Protein AF-A0A819VI68-F1 (afdb_monomer)

Secondary structure (DSSP, 8-state):
--STTGGGSTTHHHHSHHHHHHHHHHHHHHHHHHHHHHT--SHHHHHHHHHHHHHHHHHHHHTTBHHHHHHHHHHHHSHHHHT-HHHHHHS-HHHHHHHHHHHHHT--HHHHHHHHHHHTTPPSS-B--HHHHHHHHHHHHHHS-SB-TTS-B-HHHHHHHHHHHHHHHHHHSS-------HHHHHHHH-GGGPPPHHHHHHHHHHHSPPPPPS-------

Sequence (221 aa):
ELLLQGWMKPGRDDLAPNVALISRRFNEMCRLVITEILSQPTINGRIQCIEKWGTVADICRYLRNFNGVLQIMAAFVNSSIYRLKQTWDRTSKQSKHVINKLQSLVHSDGKFKNLRDTLTKVDPPCIPYLGLYLSDLTFIEESSQDISEKKLINFSKMRMKTHIISEVRRFQSTPFKIKHNPRVCAYLLNLSRLLSEDQCYGLSLQLEPRQPRAGVTNLGV

Nearest PDB structures (foldseek):
  2ije-assembly1_S  TM=9.887E-01  e=1.069E-18  Mus musculus
  6axg-assembly6_K  TM=9.268E-01  e=2.307E-08  Homo sapiens
  6axg-assembly4_G  TM=9.381E-01  e=5.052E-08  Homo sapiens
  6axg-assembly1_A  TM=8.976E-01  e=5.290E-08  Homo sapiens
  6axg-assembly5_I  TM=8.655E-01  e=7.651E-08  Homo sapiens

Radius of gyration: 21.53 Å; Cα contacts (8 Å, |Δi|>4): 212; chains: 1; bounding box: 54×38×80 Å

Solvent-accessible surface area (backbone atoms only — not comparable to full-atom values): 12504 Å² total; per-residue (Å²): 86,93,59,90,59,24,68,79,41,92,62,18,65,77,51,9,42,67,61,46,48,52,54,49,52,42,54,50,52,16,39,42,54,42,33,57,30,66,70,32,89,47,62,67,52,27,32,52,42,50,48,50,50,44,50,52,26,51,50,23,50,75,59,36,21,46,34,53,27,41,26,50,46,51,24,52,66,31,72,50,50,55,66,38,52,75,42,56,71,69,41,53,71,68,53,51,53,54,43,52,53,52,42,59,40,60,34,64,62,82,83,22,41,54,40,52,66,46,59,79,74,57,71,61,45,38,39,70,53,64,65,62,56,52,53,51,47,48,50,57,59,73,74,51,65,67,54,41,96,86,75,42,75,33,62,68,62,52,50,55,51,49,52,56,53,48,56,56,50,54,33,68,72,38,78,75,98,67,83,89,52,70,70,61,50,52,60,78,66,47,65,89,72,50,60,54,71,68,54,42,41,53,49,30,41,71,78,49,61,84,76,78,77,92,78,79,81,79,79,83,127

Foldseek 3Di:
DLPPLLCPDVVSCVSPVVVVVLVVLLQLLLLLLLLCLLVDLDLVSNLVSLLVLLVVLVVCVVQQALSSLCSSLVSCPPPLNVPLVVSVVPRDPVSVVSSVVSCLCQPCPPNNVNVVVVLVVDADLHHHDVVSLSVQSVCLPPVDDCADPVRHGPVVSVVSSVVSVVSVVRNVPDDDPDDDDVVVVCSSPDSVSGDDPVRSNVSSCVSPPDDDPPDDPPPDD

pLDDT: mean 94.25, std 9.69, range [43.59, 98.88]

Mean predicted aligned error: 4.83 Å

Structure (mmCIF, N/CA/C/O backbone):
data_AF-A0A819VI68-F1
#
_entry.id   AF-A0A819VI68-F1
#
loop_
_atom_site.group_PDB
_atom_site.id
_atom_site.type_symbol
_atom_site.label_atom_id
_atom_site.label_alt_id
_atom_site.label_comp_id
_atom_site.label_asym_id
_atom_site.label_entity_id
_atom_site.label_seq_id
_atom_site.pdbx_PDB_ins_code
_atom_site.Cartn_x
_atom_site.Cartn_y
_atom_site.Cartn_z
_atom_site.occupancy
_atom_site.B_iso_or_equiv
_atom_site.auth_seq_id
_atom_site.auth_comp_id
_atom_site.auth_asym_id
_atom_site.auth_atom_id
_atom_site.pdbx_PDB_model_num
ATOM 1 N N . GLU A 1 1 ? 5.637 4.124 -19.853 1.00 89.19 1 GLU A N 1
ATOM 2 C CA . GLU A 1 1 ? 5.790 4.584 -18.454 1.00 89.19 1 GLU A CA 1
ATOM 3 C C . GLU A 1 1 ? 6.940 3.918 -17.698 1.00 89.19 1 GLU A C 1
ATOM 5 O O . GLU A 1 1 ? 7.694 4.633 -17.062 1.00 89.19 1 GLU A O 1
ATOM 10 N N . LEU A 1 2 ? 7.120 2.589 -17.770 1.00 92.81 2 LEU A N 1
ATOM 11 C CA . LEU A 1 2 ? 8.147 1.865 -16.987 1.00 92.81 2 LEU A CA 1
ATOM 12 C C . LEU A 1 2 ? 9.581 1.888 -17.563 1.00 92.81 2 LEU A C 1
ATOM 14 O O . LEU A 1 2 ? 10.475 1.252 -17.016 1.00 92.81 2 LEU A O 1
ATOM 18 N N . LEU A 1 3 ? 9.826 2.620 -18.648 1.00 87.94 3 LEU A N 1
ATOM 19 C CA . LEU A 1 3 ? 11.166 2.796 -19.217 1.00 87.94 3 LEU A CA 1
ATOM 20 C C . LEU A 1 3 ? 11.717 4.179 -18.848 1.00 87.94 3 LEU A C 1
ATOM 22 O O . LEU A 1 3 ? 10.946 5.109 -18.612 1.00 87.94 3 LEU A O 1
ATOM 26 N N . LEU A 1 4 ? 13.047 4.320 -18.840 1.00 85.50 4 LEU A N 1
ATOM 27 C CA . LEU A 1 4 ? 13.760 5.599 -18.682 1.00 85.50 4 LEU A CA 1
ATOM 28 C C . LEU A 1 4 ? 13.516 6.327 -17.348 1.00 85.50 4 LEU A C 1
ATOM 30 O O . LEU A 1 4 ? 13.746 7.539 -17.271 1.00 85.50 4 LEU A O 1
ATOM 34 N N . GLN A 1 5 ? 13.028 5.616 -16.325 1.00 88.31 5 GLN A N 1
ATOM 35 C CA . GLN A 1 5 ? 12.744 6.152 -14.987 1.00 88.31 5 GLN A CA 1
ATOM 36 C C . GLN A 1 5 ? 11.880 7.424 -14.999 1.00 88.31 5 GLN A C 1
ATOM 38 O O . GLN A 1 5 ? 12.067 8.318 -14.174 1.00 88.31 5 GLN A O 1
ATOM 43 N N . GLY A 1 6 ? 10.924 7.533 -15.931 1.00 89.38 6 GLY A N 1
ATOM 44 C CA . GLY A 1 6 ? 10.077 8.728 -16.060 1.00 89.38 6 GLY A CA 1
ATOM 45 C C . GLY A 1 6 ? 9.351 9.109 -14.763 1.00 89.38 6 GLY A C 1
ATOM 46 O O . GLY A 1 6 ? 9.185 10.289 -14.473 1.00 89.38 6 GLY A O 1
ATOM 47 N N . TRP A 1 7 ? 9.016 8.122 -13.925 1.00 92.12 7 TRP A N 1
ATOM 48 C CA . TRP A 1 7 ? 8.360 8.315 -12.626 1.00 92.12 7 TRP A CA 1
ATOM 49 C C . TRP A 1 7 ? 9.233 9.001 -11.558 1.00 92.12 7 TRP A C 1
ATOM 51 O O . TRP A 1 7 ? 8.699 9.450 -10.544 1.00 92.12 7 TRP A O 1
ATOM 61 N N . MET A 1 8 ? 10.554 9.086 -11.759 1.00 89.12 8 MET A N 1
ATOM 62 C CA . MET A 1 8 ? 11.495 9.748 -10.840 1.00 89.12 8 MET A CA 1
ATOM 63 C C . MET A 1 8 ? 11.894 11.160 -11.292 1.00 89.12 8 MET A C 1
ATOM 65 O O . MET A 1 8 ? 12.548 11.875 -10.537 1.00 89.12 8 MET A O 1
ATOM 69 N N . LYS A 1 9 ? 11.537 11.565 -12.516 1.00 90.31 9 LYS A N 1
ATOM 70 C CA . LYS A 1 9 ? 11.998 12.819 -13.128 1.00 90.31 9 LYS A CA 1
ATOM 71 C C . LYS A 1 9 ? 11.053 13.994 -12.833 1.00 90.31 9 LYS A C 1
ATOM 73 O O . LYS A 1 9 ? 9.870 13.775 -12.555 1.00 90.31 9 LYS A O 1
ATOM 78 N N . PRO A 1 10 ? 11.5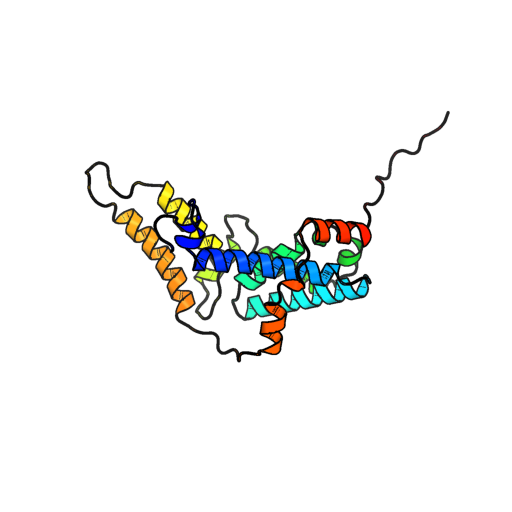30 15.251 -12.930 1.00 91.19 10 PRO A N 1
ATOM 79 C CA . PRO A 1 10 ? 10.640 16.404 -13.048 1.00 91.19 10 PRO A CA 1
ATOM 80 C C . PRO A 1 10 ? 9.640 16.182 -14.194 1.00 91.19 10 PRO A C 1
ATOM 82 O O . PRO A 1 10 ? 10.018 15.658 -15.240 1.00 91.19 10 PRO A O 1
ATOM 85 N N . GLY A 1 11 ? 8.366 16.523 -13.988 1.00 89.56 11 GLY A N 1
ATOM 86 C CA . GLY A 1 11 ? 7.297 16.198 -14.946 1.00 89.56 11 GLY A CA 1
ATOM 87 C C . GLY A 1 11 ? 6.824 14.737 -14.898 1.00 89.56 11 GLY A C 1
ATOM 88 O O . GLY A 1 11 ? 6.247 14.244 -15.863 1.00 89.56 11 GLY A O 1
ATOM 89 N N . ARG A 1 12 ? 7.054 14.012 -13.791 1.00 90.25 12 ARG A N 1
ATOM 90 C CA . ARG A 1 12 ? 6.621 12.607 -13.624 1.00 90.25 12 ARG A CA 1
ATOM 91 C C . ARG A 1 12 ? 5.141 12.359 -13.922 1.00 90.25 12 ARG A C 1
ATOM 93 O O . ARG A 1 12 ? 4.803 11.273 -14.381 1.00 90.25 12 ARG A O 1
ATOM 100 N N . ASP A 1 13 ? 4.278 13.334 -13.642 1.00 91.38 13 ASP A N 1
ATOM 101 C CA . ASP A 1 13 ? 2.838 13.215 -13.867 1.00 91.38 13 ASP A CA 1
ATOM 102 C C . ASP A 1 13 ? 2.502 13.192 -15.372 1.00 91.38 13 ASP A C 1
ATOM 104 O O . ASP A 1 13 ? 1.510 12.578 -15.747 1.00 91.38 13 ASP A O 1
ATOM 108 N N . ASP A 1 14 ? 3.374 13.737 -16.230 1.00 94.19 14 ASP A N 1
ATOM 109 C CA . ASP A 1 14 ? 3.257 13.671 -17.694 1.00 94.19 14 ASP A CA 1
ATOM 110 C C . ASP A 1 14 ? 4.012 12.463 -18.276 1.00 94.19 14 ASP A C 1
ATOM 112 O O . ASP A 1 14 ? 3.553 11.803 -19.208 1.00 94.19 14 ASP A O 1
ATOM 116 N N . LEU A 1 15 ? 5.182 12.140 -17.713 1.00 94.38 15 LEU A N 1
ATOM 117 C CA . LEU A 1 15 ? 6.052 11.061 -18.200 1.00 94.38 15 LEU A CA 1
ATOM 118 C C . LEU A 1 15 ? 5.554 9.657 -17.818 1.00 94.38 15 LEU A C 1
ATOM 120 O O . LEU A 1 15 ? 5.796 8.680 -18.537 1.00 94.38 15 LEU A O 1
ATOM 124 N N . ALA A 1 16 ? 4.910 9.533 -16.658 1.00 96.44 16 ALA A N 1
ATOM 125 C CA . ALA A 1 16 ? 4.407 8.275 -16.115 1.00 96.44 16 ALA A CA 1
ATOM 126 C C . ALA A 1 16 ? 3.079 8.476 -15.349 1.00 96.44 16 ALA A C 1
ATOM 128 O O . ALA A 1 16 ? 3.011 8.192 -14.145 1.00 96.44 16 ALA A O 1
ATOM 129 N N . PRO A 1 17 ? 2.017 8.962 -16.026 1.00 96.50 17 PRO A N 1
ATOM 130 C CA . PRO A 1 17 ? 0.752 9.331 -15.393 1.00 96.50 17 PRO A CA 1
ATOM 131 C C . PRO A 1 17 ? 0.096 8.169 -14.642 1.00 96.50 17 PRO A C 1
ATOM 133 O O . PRO A 1 17 ? -0.367 8.350 -13.517 1.00 96.50 17 PRO A O 1
ATOM 136 N N . ASN A 1 18 ? 0.076 6.956 -15.202 1.00 96.62 18 ASN A N 1
ATOM 137 C CA . ASN A 1 18 ? -0.555 5.810 -14.545 1.00 96.62 18 ASN A CA 1
ATOM 138 C C . ASN A 1 18 ? 0.264 5.307 -13.349 1.00 96.62 18 ASN A C 1
ATOM 140 O O . ASN A 1 18 ? -0.313 4.925 -12.329 1.00 96.62 18 ASN A O 1
ATOM 144 N N . VAL A 1 19 ? 1.598 5.356 -13.417 1.00 96.56 19 VAL A N 1
ATOM 145 C CA . VAL A 1 19 ? 2.456 5.071 -12.252 1.00 96.56 19 VAL A CA 1
ATOM 146 C C . VAL A 1 19 ? 2.203 6.088 -11.134 1.00 96.56 19 VAL A C 1
ATOM 148 O O . VAL A 1 19 ? 2.030 5.697 -9.975 1.00 96.56 19 VAL A O 1
ATOM 151 N N . ALA A 1 20 ? 2.120 7.378 -11.473 1.00 95.75 20 ALA A N 1
ATOM 152 C CA . ALA A 1 20 ? 1.805 8.439 -10.520 1.00 95.75 20 ALA A CA 1
ATOM 153 C C . ALA A 1 20 ? 0.411 8.246 -9.895 1.00 95.75 20 ALA A C 1
ATOM 155 O O . ALA A 1 20 ? 0.262 8.356 -8.675 1.00 95.75 20 ALA A O 1
ATOM 156 N N . LEU A 1 21 ? -0.594 7.871 -10.695 1.00 96.00 21 LEU A N 1
ATOM 157 C CA . LEU A 1 21 ? -1.944 7.553 -10.222 1.00 96.00 21 LEU A CA 1
ATOM 158 C C . LEU A 1 21 ? -1.960 6.363 -9.255 1.00 96.00 21 LEU A C 1
ATOM 160 O O . LEU A 1 21 ? -2.584 6.455 -8.200 1.00 96.00 21 LEU A O 1
ATOM 164 N N . ILE A 1 22 ? -1.252 5.271 -9.560 1.00 96.19 22 ILE A N 1
ATOM 165 C CA . ILE A 1 22 ? -1.153 4.103 -8.666 1.00 96.19 22 ILE A CA 1
ATOM 166 C C . ILE A 1 22 ? -0.500 4.497 -7.337 1.00 96.19 22 ILE A C 1
ATOM 168 O O . ILE A 1 22 ? -1.000 4.131 -6.272 1.00 96.19 22 ILE A O 1
ATOM 172 N N . SER A 1 23 ? 0.582 5.280 -7.385 1.00 96.12 23 SER A N 1
ATOM 173 C CA . SER A 1 23 ? 1.254 5.773 -6.180 1.00 96.12 23 SER A CA 1
ATOM 174 C C . SER A 1 23 ? 0.345 6.682 -5.350 1.00 96.12 23 SER A C 1
ATOM 176 O O . SER A 1 23 ? 0.297 6.560 -4.126 1.00 96.12 23 SER A O 1
ATOM 178 N N . ARG A 1 24 ? -0.400 7.585 -5.995 1.00 95.94 24 ARG A N 1
ATOM 179 C CA . ARG A 1 24 ? -1.362 8.463 -5.320 1.00 95.94 24 ARG A CA 1
ATOM 180 C C . ARG A 1 24 ? -2.467 7.644 -4.661 1.00 95.94 24 ARG A C 1
ATOM 182 O O . ARG A 1 24 ? -2.729 7.813 -3.472 1.00 95.94 24 ARG A O 1
ATOM 189 N N . ARG A 1 25 ? -3.030 6.683 -5.398 1.00 97.12 25 ARG A N 1
ATOM 190 C CA . ARG A 1 25 ? -4.075 5.784 -4.906 1.00 97.12 25 ARG A CA 1
ATOM 191 C C . ARG A 1 25 ? -3.604 4.940 -3.725 1.00 97.12 25 ARG A C 1
ATOM 193 O O . ARG A 1 25 ? -4.389 4.677 -2.818 1.00 97.12 25 ARG A O 1
ATOM 200 N N . PHE A 1 26 ? -2.334 4.535 -3.710 1.00 97.94 26 PHE A N 1
ATOM 201 C CA . PHE A 1 26 ? -1.729 3.865 -2.562 1.00 97.94 26 PHE A CA 1
ATOM 202 C C . PHE A 1 26 ? -1.806 4.723 -1.303 1.00 97.94 26 PHE A C 1
ATOM 204 O O . PHE A 1 26 ? -2.366 4.283 -0.300 1.00 97.94 26 PHE A O 1
ATOM 211 N N . ASN A 1 27 ? -1.335 5.965 -1.385 1.00 96.88 27 ASN A N 1
ATOM 212 C CA . ASN A 1 27 ? -1.339 6.884 -0.250 1.00 96.88 27 ASN A CA 1
ATOM 213 C C . ASN A 1 27 ? -2.762 7.239 0.206 1.00 96.88 27 ASN A C 1
ATOM 215 O O . ASN A 1 27 ? -3.031 7.289 1.404 1.00 96.88 27 ASN A O 1
ATOM 219 N N . GLU A 1 28 ? -3.692 7.430 -0.731 1.00 97.62 28 GLU A N 1
ATOM 220 C CA . GLU A 1 28 ? -5.105 7.678 -0.424 1.00 97.62 28 GLU A CA 1
ATOM 221 C C . GLU A 1 28 ? -5.749 6.517 0.334 1.00 97.62 28 GLU A C 1
ATOM 223 O O . GLU A 1 28 ? -6.454 6.756 1.311 1.00 97.62 28 GLU A O 1
ATOM 228 N N . MET A 1 29 ? -5.485 5.270 -0.071 1.00 98.06 29 MET A N 1
ATOM 229 C CA . MET A 1 29 ? -6.009 4.088 0.616 1.00 98.06 29 MET A CA 1
ATOM 230 C C . MET A 1 29 ? -5.429 3.940 2.023 1.00 98.06 29 MET A C 1
ATOM 232 O O . MET A 1 29 ? -6.189 3.703 2.960 1.00 98.06 29 MET A O 1
ATOM 236 N N . CYS A 1 30 ? -4.119 4.144 2.202 1.00 97.81 30 CYS A N 1
ATOM 237 C CA . CYS A 1 30 ? -3.504 4.170 3.533 1.00 97.81 30 CYS A CA 1
ATOM 238 C C . CYS A 1 30 ? -4.168 5.231 4.424 1.00 97.81 30 CYS A C 1
ATOM 240 O O . CYS A 1 30 ? -4.572 4.954 5.554 1.00 97.81 30 CYS A O 1
ATOM 242 N N . ARG A 1 31 ? -4.330 6.448 3.893 1.00 98.19 31 ARG A N 1
ATOM 243 C CA . ARG A 1 31 ? -4.915 7.586 4.608 1.00 98.19 31 ARG A CA 1
ATOM 244 C C . ARG A 1 31 ? -6.395 7.390 4.919 1.00 98.19 31 ARG A C 1
ATOM 246 O O . ARG A 1 31 ? -6.839 7.842 5.971 1.00 98.19 31 ARG A O 1
ATOM 253 N N . LEU A 1 32 ? -7.142 6.697 4.058 1.00 98.44 32 LEU A N 1
ATOM 254 C CA . L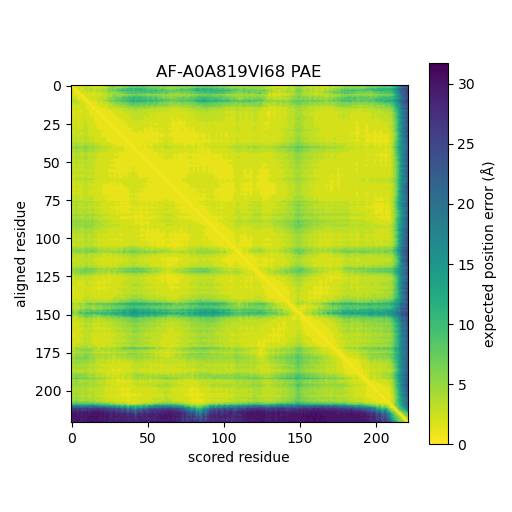EU A 1 32 ? -8.528 6.310 4.323 1.00 98.44 32 LEU A CA 1
ATOM 255 C C . LEU A 1 32 ? -8.602 5.439 5.578 1.00 98.44 32 LEU A C 1
ATOM 257 O O . LEU A 1 32 ? -9.328 5.789 6.503 1.00 98.44 32 LEU A O 1
ATOM 261 N N . VAL A 1 33 ? -7.803 4.369 5.648 1.00 98.69 33 VAL A N 1
ATOM 262 C CA . VAL A 1 33 ? -7.770 3.474 6.818 1.00 98.69 33 VAL A CA 1
ATOM 263 C C . VAL A 1 33 ? -7.409 4.240 8.093 1.00 98.69 33 VAL A C 1
ATOM 265 O O . VAL A 1 33 ? -8.099 4.111 9.103 1.00 98.69 33 VAL A O 1
ATOM 268 N N . ILE A 1 34 ? -6.369 5.082 8.040 1.00 98.81 34 ILE A N 1
ATOM 269 C CA . ILE A 1 34 ? -5.949 5.920 9.176 1.00 98.81 34 ILE A CA 1
ATOM 270 C C . ILE A 1 34 ? -7.100 6.829 9.626 1.00 98.81 34 ILE A C 1
ATOM 272 O O . ILE A 1 34 ? -7.437 6.873 10.810 1.00 98.81 34 ILE A O 1
ATOM 276 N N . THR A 1 35 ? -7.725 7.524 8.676 1.00 98.56 35 THR A N 1
ATOM 277 C CA . THR A 1 35 ? -8.806 8.471 8.952 1.00 98.56 35 THR A CA 1
ATOM 278 C C . THR A 1 35 ? -10.004 7.778 9.585 1.00 98.56 35 THR A C 1
ATOM 280 O O . THR A 1 35 ? -10.571 8.292 10.545 1.00 98.56 35 THR A O 1
ATOM 283 N N . GLU A 1 36 ? -10.389 6.604 9.089 1.00 98.38 36 GLU A N 1
ATOM 284 C CA . GLU A 1 36 ? -11.532 5.871 9.627 1.00 98.38 36 GLU A CA 1
ATOM 285 C C . GLU A 1 36 ? -11.326 5.411 11.062 1.00 98.38 36 GLU A C 1
ATOM 287 O O . GLU A 1 36 ? -12.261 5.517 11.857 1.00 98.38 36 GLU A O 1
ATOM 292 N N . ILE A 1 37 ? -10.119 4.944 11.394 1.00 98.75 37 ILE A N 1
ATOM 293 C CA . ILE A 1 37 ? -9.774 4.544 12.759 1.00 98.75 37 ILE A CA 1
ATOM 294 C C . ILE A 1 37 ? -9.814 5.767 13.672 1.00 98.75 37 ILE A C 1
ATOM 296 O O . ILE A 1 37 ? -10.478 5.736 14.703 1.00 98.75 37 ILE A O 1
ATOM 300 N N . LEU A 1 38 ? -9.144 6.858 13.296 1.00 98.62 38 LEU A N 1
ATOM 301 C CA . LEU A 1 38 ? -9.062 8.058 14.135 1.00 98.62 38 LEU A CA 1
ATOM 302 C C . LEU A 1 38 ? -10.404 8.782 14.271 1.00 98.62 38 LEU A C 1
ATOM 304 O O . LEU A 1 38 ? -10.661 9.418 15.284 1.00 98.62 38 LEU A O 1
ATOM 308 N N . SER A 1 39 ? -11.294 8.635 13.295 1.00 97.94 39 SER A N 1
ATOM 309 C CA . SER A 1 39 ? -12.643 9.199 13.357 1.00 97.94 39 SER A CA 1
ATOM 310 C C . SER A 1 39 ? -13.563 8.460 14.338 1.00 97.94 39 SER A C 1
ATOM 312 O O . SER A 1 39 ? -14.685 8.910 14.559 1.00 97.94 39 SER A O 1
ATOM 314 N N . GLN A 1 40 ? -13.132 7.338 14.932 1.00 98.38 40 GLN A N 1
ATOM 315 C CA . GLN A 1 40 ? -13.893 6.670 15.988 1.00 98.38 40 GLN A CA 1
ATOM 316 C C . GLN A 1 40 ? -13.574 7.296 17.359 1.00 98.38 40 GLN A C 1
ATOM 318 O O . GLN A 1 40 ? -12.462 7.120 17.876 1.00 98.38 40 GLN A O 1
ATOM 323 N N . PRO A 1 41 ? -14.544 7.972 18.004 1.00 96.12 41 PRO A N 1
ATOM 324 C CA . PRO A 1 41 ? -14.299 8.656 19.272 1.00 96.12 41 PRO A CA 1
ATOM 325 C C . PRO A 1 41 ? -14.077 7.664 20.420 1.00 96.12 41 PRO A C 1
ATOM 327 O O . PRO A 1 41 ? -13.294 7.912 21.336 1.00 96.12 41 PRO A O 1
ATOM 330 N N . THR A 1 42 ? -14.737 6.506 20.367 1.00 98.19 42 THR A N 1
ATOM 331 C CA . THR A 1 42 ? -14.645 5.486 21.413 1.00 98.19 42 THR A CA 1
ATOM 332 C C . THR A 1 42 ? -13.536 4.485 21.115 1.00 98.19 42 THR A C 1
ATOM 334 O O . THR A 1 42 ? -13.299 4.103 19.968 1.00 98.19 42 THR A O 1
ATOM 337 N N . ILE A 1 43 ? -12.884 3.994 22.172 1.00 98.25 43 ILE A N 1
ATOM 338 C CA . ILE A 1 43 ? -11.866 2.942 22.057 1.00 98.25 43 ILE A CA 1
ATOM 339 C C . ILE A 1 43 ? -12.430 1.668 21.412 1.00 98.25 43 ILE A C 1
ATOM 341 O O . ILE A 1 43 ? -11.783 1.082 20.552 1.00 98.25 43 ILE A O 1
ATOM 345 N N . ASN A 1 44 ? -13.668 1.291 21.749 1.00 98.50 44 ASN A N 1
ATOM 346 C CA . ASN A 1 44 ? -14.331 0.125 21.165 1.00 98.50 44 ASN A CA 1
ATOM 347 C C . ASN A 1 44 ? -14.587 0.305 19.662 1.00 98.50 44 ASN A C 1
ATOM 349 O O . ASN A 1 44 ? -14.353 -0.628 18.899 1.00 98.50 44 ASN A O 1
ATOM 353 N N . GLY A 1 45 ? -14.992 1.502 19.221 1.00 98.69 45 GLY A N 1
ATOM 354 C CA . GLY A 1 45 ? -15.139 1.804 17.795 1.00 98.69 45 GLY A CA 1
ATOM 355 C C . GLY A 1 45 ? -13.806 1.704 17.049 1.00 98.69 45 GLY A C 1
ATOM 356 O O . GLY A 1 45 ? -13.740 1.102 15.977 1.00 98.69 45 GLY A O 1
ATOM 357 N N . ARG A 1 46 ? -12.715 2.212 17.643 1.00 98.81 46 ARG A N 1
ATOM 358 C CA . ARG A 1 46 ? -11.363 2.081 17.069 1.00 98.81 46 ARG A CA 1
ATOM 359 C C . ARG A 1 46 ? -10.931 0.624 16.932 1.00 98.81 46 ARG A C 1
ATOM 361 O O . ARG A 1 46 ? -10.439 0.248 15.871 1.00 98.81 46 ARG A O 1
ATOM 368 N N . ILE A 1 47 ? -11.147 -0.191 17.967 1.00 98.75 47 ILE A N 1
ATOM 369 C CA . ILE A 1 47 ? -10.844 -1.631 17.945 1.00 98.75 47 ILE A CA 1
ATOM 370 C C . ILE A 1 47 ? -11.612 -2.310 16.807 1.00 98.75 47 ILE A C 1
ATOM 372 O O . ILE A 1 47 ? -10.994 -2.943 15.956 1.00 98.75 47 ILE A O 1
ATOM 376 N N . GLN A 1 48 ? -12.930 -2.108 16.728 1.00 98.69 48 GLN A N 1
ATOM 377 C CA . GLN A 1 48 ? -13.761 -2.681 15.663 1.00 98.69 48 GLN A CA 1
ATOM 378 C C . GLN A 1 48 ? -13.285 -2.258 14.266 1.00 98.69 48 GLN A C 1
ATOM 380 O O . GLN A 1 48 ? -13.263 -3.071 13.342 1.00 98.69 48 GLN A O 1
ATOM 385 N N . CYS A 1 49 ? -12.868 -0.998 14.104 1.00 98.62 49 CYS A N 1
ATOM 386 C CA . CYS A 1 49 ? -12.329 -0.496 12.844 1.00 98.62 49 CYS A CA 1
ATOM 387 C C . CYS A 1 49 ? -11.010 -1.194 12.467 1.00 98.62 49 CYS A C 1
ATOM 389 O O . CYS A 1 49 ? -10.869 -1.662 11.335 1.00 98.62 49 CYS A O 1
ATOM 391 N N . ILE A 1 50 ? -10.076 -1.331 13.415 1.00 98.81 50 ILE A N 1
ATOM 392 C CA . ILE A 1 50 ? -8.805 -2.047 13.216 1.00 98.81 50 ILE A CA 1
ATOM 393 C C . ILE A 1 50 ? -9.055 -3.514 12.849 1.00 98.81 50 ILE A C 1
ATOM 395 O O . ILE A 1 50 ? -8.475 -4.010 11.886 1.00 98.81 50 ILE A O 1
ATOM 399 N N . GLU A 1 51 ? -9.931 -4.212 13.573 1.00 98.69 51 GLU A N 1
ATOM 400 C CA . GLU A 1 51 ? -10.232 -5.629 13.325 1.00 98.69 51 GLU A CA 1
ATOM 401 C C . GLU A 1 51 ? -10.917 -5.844 11.970 1.00 98.69 51 GLU A C 1
ATOM 403 O O . GLU A 1 51 ? -10.564 -6.762 11.220 1.00 98.69 51 GLU A O 1
ATOM 408 N N . LYS A 1 52 ? -11.835 -4.944 11.596 1.00 98.69 52 LYS A N 1
ATOM 409 C CA . LYS A 1 52 ? -12.446 -4.930 10.265 1.00 98.69 52 LYS A CA 1
ATOM 410 C C . LYS A 1 52 ? -11.388 -4.748 9.178 1.00 98.69 52 LYS A C 1
ATOM 412 O O . LYS A 1 52 ? -11.354 -5.538 8.239 1.00 98.69 52 LYS A O 1
ATOM 417 N N . TRP A 1 53 ? -10.516 -3.746 9.289 1.00 98.81 53 TRP A N 1
ATOM 418 C CA . TRP A 1 53 ? -9.466 -3.512 8.294 1.00 98.81 53 TRP A CA 1
ATOM 419 C C . TRP A 1 53 ? -8.434 -4.647 8.252 1.00 98.81 53 TRP A C 1
ATOM 421 O O . TRP A 1 53 ? -7.996 -5.020 7.166 1.00 98.81 53 TRP A O 1
ATOM 431 N N . GLY A 1 54 ? -8.117 -5.273 9.389 1.00 98.75 54 GLY A N 1
ATOM 432 C CA . GLY A 1 54 ? -7.308 -6.493 9.441 1.00 98.75 54 GLY A CA 1
ATOM 433 C C . GLY A 1 54 ? -7.955 -7.656 8.682 1.00 98.75 54 GLY A C 1
ATOM 434 O O . GLY A 1 54 ? -7.285 -8.342 7.912 1.00 98.75 54 GLY A O 1
ATOM 435 N N . THR A 1 55 ? -9.273 -7.822 8.816 1.00 98.75 55 THR A N 1
ATOM 436 C CA . THR A 1 55 ? -10.049 -8.813 8.052 1.00 98.75 55 THR A CA 1
ATOM 437 C C . THR A 1 55 ? -10.046 -8.498 6.555 1.00 98.75 55 THR A C 1
ATOM 439 O O . THR A 1 55 ? -9.812 -9.384 5.736 1.00 98.75 55 THR A O 1
ATOM 442 N N . VAL A 1 56 ? -10.242 -7.229 6.175 1.00 98.81 56 VAL A N 1
ATOM 443 C CA . VAL A 1 56 ? -10.152 -6.789 4.772 1.00 98.81 56 VAL A CA 1
ATOM 444 C C . VAL A 1 56 ? -8.763 -7.080 4.201 1.00 98.81 56 VAL A C 1
ATOM 446 O O . VAL A 1 56 ? -8.665 -7.572 3.080 1.00 98.81 56 VAL A O 1
ATOM 449 N N . ALA A 1 57 ? -7.695 -6.845 4.964 1.00 98.88 57 ALA A N 1
ATOM 450 C CA . ALA A 1 57 ? -6.336 -7.154 4.536 1.00 98.88 57 ALA A CA 1
ATOM 451 C C . ALA A 1 57 ? -6.114 -8.662 4.335 1.00 98.88 57 ALA A C 1
ATOM 453 O O . ALA A 1 57 ? -5.486 -9.054 3.352 1.00 98.88 57 ALA A O 1
ATOM 454 N N . ASP A 1 58 ? -6.661 -9.525 5.195 1.00 98.75 58 ASP A N 1
ATOM 455 C CA . ASP A 1 58 ? -6.565 -10.976 4.988 1.00 98.75 58 ASP A CA 1
ATOM 456 C C . ASP A 1 58 ? -7.367 -11.442 3.761 1.00 98.75 58 ASP A C 1
ATOM 458 O O . ASP A 1 58 ? -6.898 -12.281 2.990 1.00 98.75 58 ASP A O 1
ATOM 462 N N . ILE A 1 59 ? -8.521 -10.822 3.493 1.00 98.69 59 ILE A N 1
ATOM 463 C CA . ILE A 1 59 ? -9.265 -11.035 2.243 1.00 98.69 59 ILE A CA 1
ATOM 464 C C . ILE A 1 59 ? -8.439 -10.560 1.040 1.00 98.69 59 ILE A C 1
ATOM 466 O O . ILE A 1 59 ? -8.360 -11.270 0.038 1.00 98.69 59 ILE A O 1
ATOM 470 N N . CYS A 1 60 ? -7.767 -9.405 1.118 1.00 98.69 60 CYS A N 1
ATOM 471 C CA . CYS A 1 60 ? -6.847 -8.956 0.071 1.00 98.69 60 CYS A CA 1
ATOM 472 C C . CYS A 1 60 ? -5.729 -9.977 -0.168 1.00 98.69 60 CYS A C 1
ATOM 474 O O . CYS A 1 60 ? -5.441 -10.282 -1.324 1.00 98.69 60 CYS A O 1
ATOM 476 N N . ARG A 1 61 ? -5.144 -10.556 0.889 1.00 98.56 61 ARG A N 1
ATOM 477 C CA . ARG A 1 61 ? -4.150 -11.635 0.768 1.00 98.56 61 ARG A CA 1
ATOM 478 C C . ARG A 1 61 ? -4.744 -12.854 0.065 1.00 98.56 61 ARG A C 1
ATOM 480 O O . ARG A 1 61 ? -4.118 -13.375 -0.856 1.00 98.56 61 ARG A O 1
ATOM 487 N N . TYR A 1 62 ? -5.934 -13.299 0.468 1.00 97.75 62 TYR A N 1
ATOM 488 C CA . TYR A 1 62 ? -6.624 -14.432 -0.156 1.00 97.75 62 TYR A CA 1
ATOM 489 C C . TYR A 1 62 ? -6.884 -14.191 -1.652 1.00 97.75 62 TYR A C 1
ATOM 491 O O . TYR A 1 62 ? -6.638 -15.068 -2.478 1.00 97.75 62 TYR A O 1
ATOM 499 N N . LEU A 1 63 ? -7.282 -12.969 -2.014 1.00 98.06 63 LEU A N 1
ATOM 500 C CA . LEU A 1 63 ? -7.472 -12.525 -3.397 1.00 98.06 63 LEU A CA 1
ATOM 501 C C . LEU A 1 63 ? -6.159 -12.197 -4.127 1.00 98.06 63 LEU A C 1
ATOM 503 O O . LEU A 1 63 ? -6.207 -11.700 -5.248 1.00 98.06 63 LEU A O 1
ATOM 507 N N . ARG A 1 64 ? -4.984 -12.429 -3.523 1.00 98.25 64 ARG A N 1
ATOM 508 C CA . ARG A 1 64 ? -3.666 -12.107 -4.111 1.00 98.25 64 ARG A CA 1
ATOM 509 C C . ARG A 1 64 ? -3.521 -10.621 -4.478 1.00 98.25 64 ARG A C 1
ATOM 511 O O . ARG A 1 64 ? -2.774 -10.249 -5.378 1.00 98.25 64 ARG A O 1
ATOM 518 N N . ASN A 1 65 ? -4.234 -9.743 -3.777 1.00 98.56 65 ASN A N 1
ATOM 519 C CA . ASN A 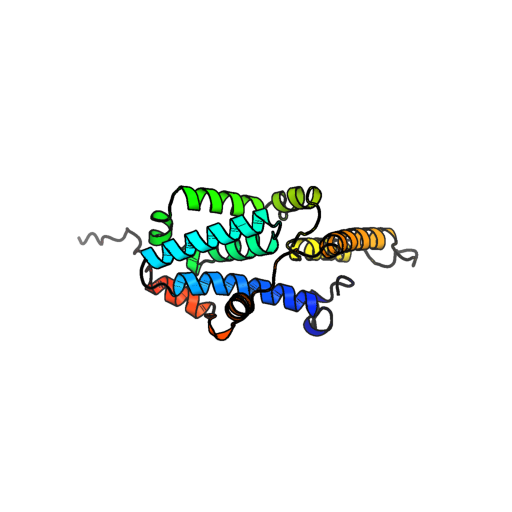1 65 ? -4.060 -8.298 -3.838 1.00 98.56 65 ASN A CA 1
ATOM 520 C C . ASN A 1 65 ? -3.050 -7.862 -2.770 1.00 98.56 65 ASN A C 1
ATOM 522 O O . ASN A 1 65 ? -3.410 -7.317 -1.724 1.00 98.56 65 ASN A O 1
ATOM 526 N N . PHE A 1 66 ? -1.771 -8.119 -3.028 1.00 98.62 66 PHE A N 1
ATOM 527 C CA . PHE A 1 66 ? -0.690 -7.787 -2.101 1.00 98.62 66 PHE A CA 1
ATOM 528 C C . PHE A 1 66 ? -0.474 -6.281 -1.955 1.00 98.62 66 PHE A C 1
ATOM 530 O O . PHE A 1 66 ? -0.056 -5.825 -0.894 1.00 98.62 66 PHE A O 1
ATOM 537 N N . ASN A 1 67 ? -0.818 -5.501 -2.982 1.00 98.50 67 ASN A N 1
ATOM 538 C CA . ASN A 1 67 ? -0.851 -4.049 -2.871 1.00 98.50 67 ASN A CA 1
ATOM 539 C C . ASN A 1 67 ? -1.846 -3.587 -1.789 1.00 98.50 67 ASN A C 1
ATOM 541 O O . ASN A 1 67 ? -1.496 -2.762 -0.953 1.00 98.50 67 ASN A O 1
ATOM 545 N N . GLY A 1 68 ? -3.054 -4.161 -1.754 1.00 98.62 68 GLY A N 1
ATOM 546 C CA . GLY A 1 68 ? -4.063 -3.877 -0.728 1.00 98.62 68 GLY A CA 1
ATOM 547 C C . GLY A 1 68 ? -3.638 -4.318 0.674 1.00 98.62 68 GLY A C 1
ATOM 548 O O . GLY A 1 68 ? -3.838 -3.576 1.633 1.00 98.62 68 GLY A O 1
ATOM 549 N N . VAL A 1 69 ? -2.978 -5.479 0.792 1.00 98.81 69 VAL A N 1
ATOM 550 C CA . VAL A 1 69 ? -2.370 -5.911 2.064 1.00 98.81 69 VAL A CA 1
ATOM 551 C C . VAL A 1 69 ? -1.382 -4.853 2.553 1.00 98.81 69 VAL A C 1
ATOM 553 O O . VAL A 1 69 ? -1.493 -4.386 3.685 1.00 98.81 69 VAL A O 1
ATOM 556 N N . LEU A 1 70 ? -0.449 -4.437 1.693 1.00 98.75 70 LEU A N 1
ATOM 557 C CA . LEU A 1 70 ? 0.577 -3.467 2.058 1.00 98.75 70 LEU A CA 1
ATOM 558 C C . LEU A 1 70 ? -0.012 -2.090 2.400 1.00 98.75 70 LEU A C 1
ATOM 560 O O . LEU A 1 70 ? 0.437 -1.491 3.369 1.00 98.75 70 LEU A O 1
ATOM 564 N N . GLN A 1 71 ? -1.036 -1.613 1.683 1.00 98.75 71 GLN A N 1
ATOM 565 C CA . GLN A 1 71 ? -1.722 -0.350 2.001 1.00 98.75 71 GLN A CA 1
ATOM 566 C C . GLN A 1 71 ? -2.280 -0.344 3.433 1.00 98.75 71 GLN A C 1
ATOM 568 O O . GLN A 1 71 ? -2.069 0.598 4.197 1.00 98.75 71 GLN A O 1
ATOM 573 N N . ILE A 1 72 ? -2.969 -1.418 3.827 1.00 98.88 72 ILE A N 1
ATOM 574 C CA . ILE A 1 72 ? -3.582 -1.508 5.157 1.00 98.88 72 ILE A CA 1
ATOM 575 C C . ILE A 1 72 ? -2.508 -1.711 6.236 1.00 98.88 72 ILE A C 1
ATOM 577 O O . ILE A 1 72 ? -2.566 -1.084 7.292 1.00 98.88 72 ILE A O 1
ATOM 581 N N . MET A 1 73 ? -1.487 -2.536 5.977 1.00 98.69 73 MET A N 1
ATOM 582 C CA . MET A 1 73 ? -0.384 -2.718 6.930 1.00 98.69 73 MET A CA 1
ATOM 583 C C . MET A 1 73 ? 0.419 -1.426 7.123 1.00 98.69 73 MET A C 1
ATOM 585 O O . MET A 1 73 ? 0.756 -1.096 8.259 1.00 98.69 73 MET A O 1
ATOM 589 N N . ALA A 1 74 ? 0.653 -0.658 6.053 1.00 98.31 74 ALA A N 1
ATOM 590 C CA . ALA A 1 74 ? 1.285 0.659 6.109 1.00 98.31 74 ALA A CA 1
ATOM 591 C C . ALA A 1 74 ? 0.474 1.648 6.964 1.00 98.31 74 ALA A C 1
ATOM 593 O O . ALA A 1 74 ? 1.048 2.402 7.749 1.00 98.31 74 ALA A O 1
ATOM 594 N N . ALA A 1 75 ? -0.860 1.608 6.878 1.00 98.69 75 ALA A N 1
ATOM 595 C CA . ALA A 1 75 ? -1.731 2.400 7.743 1.00 98.69 75 ALA A CA 1
ATOM 596 C C . ALA A 1 75 ? -1.592 2.022 9.229 1.00 98.69 75 ALA A C 1
ATOM 598 O O . ALA A 1 75 ? -1.548 2.903 10.083 1.00 98.69 75 ALA A O 1
ATOM 599 N N . PHE A 1 76 ? -1.478 0.731 9.554 1.00 98.62 76 PHE A N 1
ATOM 600 C CA . PHE A 1 76 ? -1.340 0.275 10.944 1.00 98.62 76 PHE A CA 1
ATOM 601 C C . PHE A 1 76 ? 0.011 0.623 11.577 1.00 98.62 76 PHE A C 1
ATOM 603 O O . PHE A 1 76 ? 0.067 0.863 12.784 1.00 98.62 76 PHE A O 1
ATOM 610 N N . VAL A 1 77 ? 1.085 0.680 10.783 1.00 97.25 77 VAL A N 1
ATOM 611 C CA . VAL A 1 77 ? 2.413 1.112 11.259 1.00 97.25 77 VAL A CA 1
ATOM 612 C C . VAL A 1 77 ? 2.626 2.626 11.173 1.00 97.25 77 VAL A C 1
ATOM 614 O O . VAL A 1 77 ? 3.646 3.121 11.647 1.00 97.25 77 VAL A O 1
ATOM 617 N N . ASN A 1 78 ? 1.676 3.382 10.611 1.00 98.25 78 ASN A N 1
ATOM 618 C CA . ASN A 1 78 ? 1.725 4.841 10.631 1.00 98.25 78 ASN A CA 1
ATOM 619 C C . ASN A 1 78 ? 1.797 5.350 12.078 1.00 98.25 78 ASN A C 1
ATOM 621 O O . ASN A 1 78 ? 1.086 4.855 12.956 1.00 98.25 78 ASN A O 1
ATOM 625 N N . SER A 1 79 ? 2.618 6.372 12.322 1.00 97.75 79 SER A N 1
ATOM 626 C CA . SER A 1 79 ? 2.877 6.919 13.659 1.00 97.75 79 SER A CA 1
ATOM 627 C C . SER A 1 79 ? 1.605 7.323 14.411 1.00 97.75 79 SER A C 1
ATOM 629 O O . SER A 1 79 ? 1.543 7.136 15.626 1.00 97.75 79 SER A O 1
ATOM 631 N N . SER A 1 80 ? 0.576 7.806 13.707 1.00 98.25 80 SER A N 1
ATOM 632 C CA . SER A 1 80 ? -0.711 8.218 14.282 1.00 98.25 80 SER A CA 1
ATOM 633 C C . SER A 1 80 ? -1.557 7.037 14.767 1.00 98.25 80 SER A C 1
ATOM 635 O O . SER A 1 80 ? -2.339 7.191 15.702 1.00 98.25 80 SER A O 1
ATOM 637 N N . ILE A 1 81 ? -1.389 5.849 14.183 1.00 98.56 81 ILE A N 1
ATOM 638 C CA . ILE A 1 81 ? -2.123 4.632 14.564 1.00 98.56 81 ILE A CA 1
ATOM 639 C C . ILE A 1 81 ? -1.289 3.761 15.504 1.00 98.56 81 ILE A C 1
ATOM 641 O O . ILE A 1 81 ? -1.780 3.305 16.536 1.00 98.56 81 ILE A O 1
ATOM 645 N N . TYR A 1 82 ? -0.008 3.560 15.199 1.00 97.81 82 TYR A N 1
ATOM 646 C CA . TYR A 1 82 ? 0.896 2.691 15.957 1.00 97.81 82 TYR A CA 1
ATOM 647 C C . TYR A 1 82 ? 1.053 3.110 17.429 1.00 97.81 82 TYR A C 1
ATOM 649 O O . TYR A 1 82 ? 1.315 2.283 18.313 1.00 97.81 82 TYR A O 1
ATOM 657 N N . ARG A 1 83 ? 0.886 4.408 17.709 1.00 97.69 83 ARG A N 1
ATOM 658 C CA . ARG A 1 83 ? 0.993 4.980 19.055 1.00 97.69 83 ARG A CA 1
ATOM 659 C C . ARG A 1 83 ? -0.228 4.762 19.951 1.00 97.69 83 ARG A C 1
ATOM 661 O O . ARG A 1 83 ? -0.102 4.994 21.148 1.00 97.69 83 ARG A O 1
ATOM 668 N N . LEU A 1 84 ? -1.369 4.333 19.406 1.00 98.19 84 LEU A N 1
ATOM 669 C CA . LEU A 1 84 ? -2.620 4.121 20.150 1.00 98.19 84 LEU A CA 1
ATOM 670 C C . LEU A 1 84 ? -2.552 2.840 21.004 1.00 98.19 84 LEU A C 1
ATOM 672 O O . LEU A 1 84 ? -3.247 1.858 20.736 1.00 98.19 84 LEU A O 1
ATOM 676 N N . LYS A 1 85 ? -1.634 2.799 21.977 1.00 97.62 85 LYS A N 1
ATOM 677 C CA . LYS A 1 85 ? -1.308 1.592 22.748 1.00 97.62 85 LYS A CA 1
ATOM 678 C C . LYS A 1 85 ? -2.512 1.036 23.495 1.00 97.62 85 LYS A C 1
ATOM 680 O O . LYS A 1 85 ? -2.715 -0.170 23.450 1.00 97.62 85 LYS A O 1
ATOM 685 N N . GLN A 1 86 ? -3.365 1.885 24.069 1.00 97.69 86 GLN A N 1
ATOM 686 C CA . GLN A 1 86 ? -4.543 1.403 24.795 1.00 97.69 86 GLN A CA 1
ATOM 687 C C . GLN A 1 86 ? -5.527 0.701 23.856 1.00 97.69 86 GLN A C 1
ATOM 689 O O . GLN A 1 86 ? -6.083 -0.342 24.207 1.00 97.69 86 GLN A O 1
ATOM 694 N N . THR A 1 87 ? -5.724 1.254 22.655 1.00 98.50 87 THR A N 1
ATOM 695 C CA . THR A 1 87 ? -6.535 0.623 21.607 1.00 98.50 87 THR A CA 1
ATOM 696 C C . THR A 1 87 ? -5.928 -0.719 21.207 1.00 98.50 87 THR A C 1
ATOM 698 O O . THR A 1 87 ? -6.613 -1.739 21.260 1.00 98.50 87 THR A O 1
ATOM 701 N N . TRP A 1 88 ? -4.635 -0.737 20.863 1.00 98.31 88 TRP A N 1
ATOM 702 C CA . TRP A 1 88 ? -3.949 -1.955 20.443 1.00 98.31 88 TRP A CA 1
ATOM 703 C C . TRP A 1 88 ? -3.974 -3.032 21.519 1.00 98.31 88 TRP A C 1
ATOM 705 O O . TRP A 1 88 ? -4.251 -4.178 21.192 1.00 98.31 88 TRP A O 1
ATOM 715 N N . ASP A 1 89 ? -3.742 -2.712 22.790 1.00 97.81 89 ASP A N 1
ATOM 716 C CA . ASP A 1 89 ? -3.714 -3.690 23.882 1.00 97.81 89 ASP A CA 1
ATOM 717 C C . ASP A 1 89 ? -5.032 -4.461 24.001 1.00 97.81 89 ASP A C 1
ATOM 719 O O . ASP A 1 89 ? -5.010 -5.676 24.214 1.00 97.81 89 ASP A O 1
ATOM 723 N N . ARG A 1 90 ? -6.158 -3.792 23.733 1.00 98.06 90 ARG A N 1
ATOM 724 C CA . ARG A 1 90 ? -7.512 -4.359 23.798 1.00 98.06 90 ARG A CA 1
ATOM 725 C C . ARG A 1 90 ? -7.986 -5.027 22.505 1.00 98.06 90 ARG A C 1
ATOM 727 O O . ARG A 1 90 ? -8.985 -5.741 22.544 1.00 98.06 90 ARG A O 1
ATOM 734 N N . THR A 1 91 ? -7.284 -4.852 21.385 1.00 98.31 91 THR A N 1
ATOM 735 C CA . THR A 1 91 ? -7.557 -5.607 20.152 1.00 98.31 91 THR A CA 1
ATOM 736 C C . THR A 1 91 ? -7.382 -7.108 20.394 1.00 98.31 91 THR A C 1
ATOM 738 O O . THR A 1 91 ? -6.422 -7.533 21.052 1.00 98.31 91 THR A O 1
ATOM 741 N N . SER A 1 92 ? -8.285 -7.927 19.845 1.00 98.12 92 SER A N 1
ATOM 742 C CA . SER A 1 92 ? -8.287 -9.373 20.075 1.00 98.12 92 SER A CA 1
ATOM 743 C C . SER A 1 92 ? -6.966 -10.043 19.675 1.00 98.12 92 SER A C 1
ATOM 745 O O . SER A 1 92 ? -6.318 -9.691 18.684 1.00 98.12 92 SER A O 1
ATOM 747 N N . LYS A 1 93 ? -6.572 -11.074 20.439 1.00 98.06 93 LYS A N 1
ATOM 748 C CA . LYS A 1 93 ? -5.356 -11.865 20.168 1.00 98.06 93 LYS A CA 1
ATOM 749 C C . LYS A 1 93 ? -5.377 -12.486 18.766 1.00 98.06 93 LYS A C 1
ATOM 751 O O . LYS A 1 93 ? -4.350 -12.507 18.095 1.00 98.06 93 LYS A O 1
ATOM 756 N N . GLN A 1 94 ? -6.546 -12.946 18.317 1.00 97.94 94 GLN A N 1
ATOM 757 C CA . GLN A 1 94 ? -6.733 -13.506 16.979 1.00 97.94 94 GLN A CA 1
ATOM 758 C C . GLN A 1 94 ? -6.456 -12.465 15.888 1.00 97.94 94 GLN A C 1
ATOM 760 O O . GLN A 1 94 ? -5.671 -12.736 14.980 1.00 97.94 94 GLN A O 1
ATOM 765 N N . SER A 1 95 ? -7.035 -11.267 15.999 1.00 97.88 95 SER A N 1
ATOM 766 C CA . SER A 1 95 ? -6.810 -10.199 15.019 1.00 97.88 95 SER A CA 1
ATOM 767 C C . SER A 1 95 ? -5.349 -9.756 14.993 1.00 97.88 95 SER A C 1
ATOM 769 O O . SER A 1 95 ? -4.768 -9.640 13.917 1.00 97.88 95 SER A O 1
ATOM 771 N N . LYS A 1 96 ? -4.709 -9.605 16.162 1.00 98.44 96 LYS A N 1
ATOM 772 C CA . LYS A 1 96 ? -3.265 -9.315 16.251 1.00 98.44 96 LYS A CA 1
ATOM 773 C C . LYS A 1 96 ? -2.418 -10.368 15.540 1.00 98.44 96 LYS A C 1
ATOM 775 O O . LYS A 1 96 ? -1.499 -10.018 14.812 1.00 98.44 96 LYS A O 1
ATOM 780 N N . HIS A 1 97 ? -2.735 -11.651 15.717 1.00 98.38 97 HIS A N 1
ATOM 781 C CA . HIS A 1 97 ? -2.017 -12.743 15.052 1.00 98.38 97 HIS A CA 1
ATOM 782 C C . HIS A 1 97 ? -2.118 -12.663 13.527 1.00 98.38 97 HIS A C 1
ATOM 784 O O . HIS A 1 97 ? -1.110 -12.798 12.833 1.00 98.38 97 HIS A O 1
ATOM 790 N N . VAL A 1 98 ? -3.319 -12.408 13.000 1.00 98.31 98 VAL A N 1
ATOM 791 C CA . VAL A 1 98 ? -3.536 -12.217 11.558 1.00 98.31 98 VAL A CA 1
ATOM 792 C C . VAL A 1 98 ? -2.758 -11.001 11.054 1.00 98.31 98 VAL A C 1
ATOM 794 O O . VAL A 1 98 ? -2.014 -11.118 10.082 1.00 98.31 98 VAL A O 1
ATOM 797 N N . ILE A 1 99 ? -2.858 -9.863 11.744 1.00 98.62 99 ILE A N 1
ATOM 798 C CA . ILE A 1 99 ? -2.147 -8.628 11.383 1.00 98.62 99 ILE A CA 1
ATOM 799 C C . ILE A 1 99 ? -0.631 -8.852 11.367 1.00 98.62 99 ILE A C 1
ATOM 801 O O . ILE A 1 99 ? 0.013 -8.512 10.381 1.00 98.62 99 ILE A O 1
ATOM 805 N N . ASN A 1 100 ? -0.059 -9.492 12.388 1.00 98.44 100 ASN A N 1
ATOM 806 C CA . ASN A 1 100 ? 1.381 -9.757 12.452 1.00 98.44 100 ASN A CA 1
ATOM 807 C C . ASN A 1 100 ? 1.856 -10.667 11.305 1.00 98.44 100 ASN A C 1
ATOM 809 O O . ASN A 1 100 ? 2.914 -10.433 10.718 1.00 98.44 100 ASN A O 1
ATOM 813 N N . LYS A 1 101 ? 1.064 -11.683 10.933 1.00 98.56 101 LYS A N 1
ATOM 814 C CA . LYS A 1 101 ? 1.357 -12.523 9.759 1.00 98.56 101 LYS A CA 1
ATOM 815 C C . LYS A 1 101 ? 1.346 -11.714 8.462 1.00 98.56 101 LYS A C 1
ATOM 817 O O . LYS A 1 101 ? 2.230 -11.890 7.626 1.00 98.56 101 LYS A O 1
ATOM 822 N N . LEU A 1 102 ? 0.365 -10.828 8.296 1.00 98.75 102 LEU A N 1
ATOM 823 C CA . LEU A 1 102 ? 0.263 -9.954 7.127 1.00 98.75 102 LEU A CA 1
ATOM 824 C C . LEU A 1 102 ? 1.411 -8.940 7.072 1.00 98.75 102 LEU A C 1
ATOM 826 O O . LEU A 1 102 ? 1.977 -8.738 6.003 1.00 98.75 102 LEU A O 1
ATOM 830 N N . GLN A 1 103 ? 1.806 -8.365 8.210 1.00 98.12 103 GLN A N 1
ATOM 831 C CA . GLN A 1 103 ? 2.978 -7.494 8.314 1.00 98.12 103 GLN A CA 1
ATOM 832 C C . GLN A 1 103 ? 4.257 -8.228 7.910 1.00 98.12 103 GLN A C 1
ATOM 834 O O . GLN A 1 103 ? 5.025 -7.696 7.119 1.00 98.12 103 GLN A O 1
ATOM 839 N N . SER A 1 104 ? 4.461 -9.463 8.381 1.00 98.12 104 SER A N 1
ATOM 840 C CA . SER A 1 104 ? 5.621 -10.281 7.999 1.00 98.12 104 SER A CA 1
ATOM 841 C C . SER A 1 104 ? 5.658 -10.587 6.496 1.00 98.12 104 SER A C 1
ATOM 843 O O . SER A 1 104 ? 6.725 -10.549 5.881 1.00 98.12 104 SER A O 1
ATOM 845 N N . LEU A 1 105 ? 4.497 -10.845 5.884 1.00 98.38 105 LEU A N 1
ATOM 846 C CA . LEU A 1 105 ? 4.378 -11.086 4.444 1.00 98.38 105 LEU A CA 1
ATOM 847 C C . LEU A 1 105 ? 4.847 -9.883 3.613 1.00 98.38 105 LEU A C 1
ATOM 849 O O . LEU A 1 105 ? 5.534 -10.071 2.611 1.00 98.38 105 LEU A O 1
ATOM 853 N N . VAL A 1 106 ? 4.473 -8.664 4.013 1.00 98.06 106 VAL A N 1
ATOM 854 C CA . VAL A 1 106 ? 4.745 -7.429 3.252 1.00 98.06 106 VAL A CA 1
ATOM 855 C C . VAL A 1 106 ? 5.868 -6.575 3.843 1.00 98.06 106 VAL A C 1
ATOM 857 O O . VAL A 1 106 ? 6.036 -5.422 3.448 1.00 98.06 106 VAL A O 1
ATOM 860 N N . HIS A 1 107 ? 6.636 -7.126 4.782 1.00 95.69 107 HIS A N 1
ATOM 861 C CA . HIS A 1 107 ? 7.744 -6.430 5.426 1.00 95.69 107 HIS A CA 1
ATOM 862 C C . HIS A 1 107 ? 8.808 -6.026 4.397 1.00 95.69 107 HIS A C 1
ATOM 864 O O . HIS A 1 107 ? 9.068 -6.774 3.456 1.00 95.69 107 HIS A O 1
ATOM 870 N N . SER A 1 108 ? 9.438 -4.864 4.571 1.00 93.81 108 SER A N 1
ATOM 871 C CA . SER A 1 108 ? 10.416 -4.321 3.614 1.00 93.81 108 SER A CA 1
ATOM 872 C C . SER A 1 108 ? 11.808 -4.958 3.706 1.00 93.81 108 SER A C 1
ATOM 874 O O . SER A 1 108 ? 12.625 -4.760 2.800 1.00 93.81 108 SER A O 1
ATOM 876 N N . ASP A 1 109 ? 12.076 -5.757 4.743 1.00 92.38 109 ASP A N 1
ATOM 877 C CA . ASP A 1 109 ? 13.356 -6.450 4.936 1.00 92.38 109 ASP A CA 1
ATOM 878 C C . ASP A 1 109 ? 13.774 -7.274 3.716 1.00 92.38 109 ASP A C 1
ATOM 880 O O . ASP A 1 109 ? 12.965 -7.923 3.041 1.00 92.38 109 ASP A O 1
ATOM 884 N N . GLY A 1 110 ? 15.076 -7.232 3.421 1.00 90.81 110 GLY A N 1
ATOM 885 C CA . GLY A 1 110 ? 15.638 -7.898 2.248 1.00 90.81 110 GLY A CA 1
ATOM 886 C C . GLY A 1 110 ? 15.007 -7.421 0.936 1.00 90.81 110 GLY A C 1
ATOM 887 O O . GLY A 1 110 ? 14.831 -8.227 0.027 1.00 90.81 110 GLY A O 1
ATOM 888 N N . LYS A 1 111 ? 14.622 -6.137 0.852 1.00 93.50 111 LYS A N 1
ATOM 889 C CA . LYS A 1 111 ? 13.881 -5.551 -0.280 1.00 93.50 111 LYS A CA 1
ATOM 890 C C . LYS A 1 111 ? 12.568 -6.294 -0.543 1.00 93.50 111 LYS A C 1
ATOM 892 O O . LYS A 1 111 ? 12.258 -6.634 -1.684 1.00 93.50 111 LYS A O 1
ATOM 897 N N . PHE A 1 112 ? 11.800 -6.525 0.520 1.00 96.69 112 PHE A N 1
ATOM 898 C CA . PHE A 1 112 ? 10.550 -7.286 0.516 1.00 96.69 112 PHE A CA 1
ATOM 899 C C . PHE A 1 112 ? 10.715 -8.759 0.129 1.00 96.69 112 PHE A C 1
ATOM 901 O O . PHE A 1 112 ? 9.960 -9.289 -0.692 1.00 96.69 112 PHE A O 1
ATOM 908 N N . LYS A 1 113 ? 11.693 -9.440 0.735 1.00 97.44 113 LYS A N 1
ATOM 909 C CA . LYS A 1 113 ? 12.021 -10.838 0.424 1.00 97.44 113 LYS A CA 1
ATOM 910 C C . LYS A 1 113 ? 10.793 -11.761 0.452 1.00 97.44 113 LYS A C 1
ATOM 912 O O . LYS A 1 113 ? 10.551 -12.469 -0.516 1.00 97.44 113 LYS A O 1
ATOM 917 N N . ASN A 1 114 ? 9.984 -11.717 1.513 1.00 97.94 114 ASN A N 1
ATOM 918 C CA . ASN A 1 114 ? 8.821 -12.607 1.663 1.00 97.94 114 ASN A CA 1
ATOM 919 C C . ASN A 1 114 ? 7.752 -12.374 0.585 1.00 97.94 114 ASN A C 1
ATOM 921 O O . ASN A 1 114 ? 7.180 -13.324 0.043 1.00 97.94 114 ASN A O 1
ATOM 925 N N . LEU A 1 115 ? 7.497 -11.109 0.247 1.00 98.12 115 LEU A N 1
ATOM 926 C CA . LEU A 1 115 ? 6.555 -10.753 -0.807 1.00 98.12 115 LEU A CA 1
ATOM 927 C C . LEU A 1 115 ? 7.085 -11.179 -2.182 1.00 98.12 115 LEU A C 1
ATOM 929 O O . LEU A 1 115 ? 6.331 -11.742 -2.971 1.00 98.12 115 LEU A O 1
ATOM 933 N N . ARG A 1 116 ? 8.382 -10.989 -2.454 1.00 97.69 116 ARG A N 1
ATOM 934 C CA . ARG A 1 116 ? 9.031 -11.469 -3.685 1.00 97.69 116 ARG A CA 1
ATOM 935 C C . ARG A 1 116 ? 8.945 -12.991 -3.810 1.00 97.69 116 ARG A C 1
ATOM 937 O O . ARG A 1 116 ? 8.470 -13.476 -4.832 1.00 97.69 116 ARG A O 1
ATOM 944 N N . ASP A 1 117 ? 9.303 -13.722 -2.753 1.00 97.25 117 ASP A N 1
ATOM 945 C CA . ASP A 1 117 ? 9.217 -15.190 -2.680 1.00 97.25 117 ASP A CA 1
ATOM 946 C C . ASP A 1 117 ? 7.780 -15.699 -2.900 1.00 97.25 117 ASP A C 1
ATOM 948 O O . ASP A 1 117 ? 7.572 -16.817 -3.373 1.00 97.25 117 ASP A O 1
ATOM 952 N N . THR A 1 118 ? 6.779 -14.886 -2.549 1.00 97.19 118 THR A N 1
ATOM 953 C CA . THR A 1 118 ? 5.363 -15.182 -2.796 1.00 97.19 118 THR A CA 1
ATOM 954 C C . THR A 1 118 ? 4.983 -14.913 -4.253 1.00 97.19 118 THR A C 1
ATOM 956 O O . THR A 1 118 ? 4.370 -15.765 -4.891 1.00 97.19 118 THR A O 1
ATOM 959 N N . LEU A 1 119 ? 5.358 -13.757 -4.810 1.00 96.81 119 LEU A N 1
ATOM 960 C CA . LEU A 1 119 ? 4.993 -13.348 -6.173 1.00 96.81 119 LEU A CA 1
ATOM 961 C C . LEU A 1 119 ? 5.560 -14.271 -7.262 1.00 96.81 119 LEU A C 1
ATOM 963 O O . LEU A 1 119 ? 4.923 -14.430 -8.304 1.00 96.81 119 LEU A O 1
ATOM 967 N N . THR A 1 120 ? 6.701 -14.923 -7.017 1.00 94.31 120 THR A N 1
ATOM 968 C CA . THR A 1 120 ? 7.275 -15.922 -7.940 1.00 94.31 120 THR A CA 1
ATOM 969 C C . THR A 1 120 ? 6.442 -17.200 -8.048 1.00 94.31 120 THR A C 1
ATOM 971 O O . THR A 1 120 ? 6.555 -17.915 -9.038 1.00 94.31 120 THR A O 1
ATOM 974 N N . LYS A 1 121 ? 5.594 -17.489 -7.054 1.00 94.06 121 LYS A N 1
ATOM 975 C CA . LYS A 1 121 ? 4.783 -18.718 -6.961 1.00 94.06 121 LYS A CA 1
ATOM 976 C C . LYS A 1 121 ? 3.300 -18.483 -7.249 1.00 94.06 121 LYS A C 1
ATOM 978 O O . LYS A 1 121 ? 2.503 -19.411 -7.149 1.00 94.06 121 LYS A O 1
ATOM 983 N N . VAL A 1 122 ? 2.908 -17.238 -7.518 1.00 95.00 122 VAL A N 1
ATOM 984 C CA . VAL A 1 122 ? 1.505 -16.845 -7.668 1.00 95.00 122 VAL A CA 1
ATOM 985 C C . VAL A 1 122 ? 1.133 -16.705 -9.137 1.00 95.00 122 VAL A C 1
ATOM 987 O O . VAL A 1 122 ? 1.734 -15.926 -9.881 1.00 95.00 122 VAL A O 1
ATOM 990 N N . ASP A 1 123 ? 0.056 -17.387 -9.512 1.00 93.69 123 ASP A N 1
ATOM 991 C CA . ASP A 1 123 ? -0.609 -17.198 -10.797 1.00 93.69 123 ASP A CA 1
ATOM 992 C C . ASP A 1 123 ? -1.607 -16.024 -10.762 1.00 93.69 123 ASP A C 1
ATOM 994 O O . ASP A 1 123 ? -2.231 -15.769 -9.721 1.00 93.69 123 ASP A O 1
ATOM 998 N N . PRO A 1 124 ? -1.812 -15.319 -11.890 1.00 95.75 124 PRO A N 1
ATOM 999 C CA . PRO A 1 124 ? -2.879 -14.331 -12.032 1.00 95.75 124 PRO A CA 1
ATOM 1000 C C . PRO A 1 124 ? -4.285 -14.940 -11.807 1.00 95.75 124 PRO A C 1
ATOM 1002 O O . PRO A 1 124 ? -4.479 -16.132 -12.056 1.00 95.75 124 PRO A O 1
ATOM 1005 N N . PRO A 1 125 ? -5.298 -14.153 -11.391 1.00 97.00 125 PRO A N 1
ATOM 1006 C CA . PRO A 1 125 ? -5.255 -12.712 -11.140 1.00 97.00 125 PRO A CA 1
ATOM 1007 C C . PRO A 1 125 ? -4.526 -12.373 -9.829 1.00 97.00 125 PRO A C 1
ATOM 1009 O O . PRO A 1 125 ? -4.661 -13.069 -8.823 1.00 97.00 125 PRO A O 1
ATOM 1012 N N . CYS A 1 126 ? -3.731 -11.303 -9.846 1.00 97.69 126 CYS A N 1
ATOM 1013 C CA . CYS A 1 126 ? -2.952 -10.830 -8.702 1.00 97.69 126 CYS A CA 1
ATOM 1014 C C . CYS A 1 126 ? -2.649 -9.336 -8.872 1.00 97.69 126 CYS A C 1
ATOM 1016 O O . CYS A 1 126 ? -2.420 -8.873 -9.987 1.00 97.69 126 CYS A O 1
ATOM 1018 N N . ILE A 1 127 ? -2.637 -8.583 -7.769 1.00 98.12 127 ILE A N 1
ATOM 1019 C CA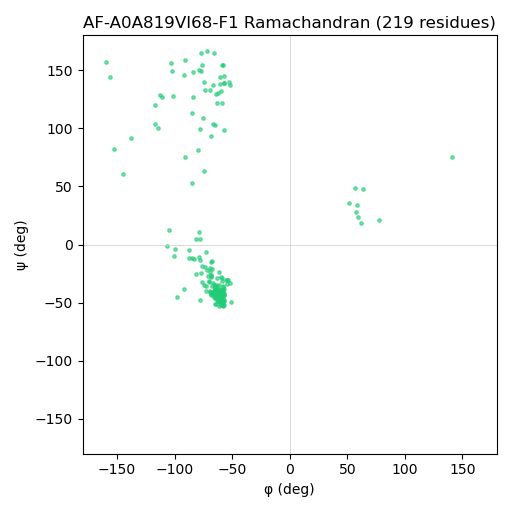 . ILE A 1 127 ? -2.219 -7.174 -7.756 1.00 98.12 127 ILE A CA 1
ATOM 1020 C C . ILE A 1 127 ? -0.947 -7.069 -6.908 1.00 98.12 127 ILE A C 1
ATOM 1022 O O . ILE A 1 127 ? -1.036 -7.058 -5.673 1.00 98.12 127 ILE A O 1
ATOM 1026 N N . PRO A 1 128 ? 0.240 -7.007 -7.533 1.00 97.56 128 PRO A N 1
ATOM 1027 C CA . PRO A 1 128 ? 1.487 -6.861 -6.799 1.00 97.56 128 PRO A CA 1
ATOM 1028 C C 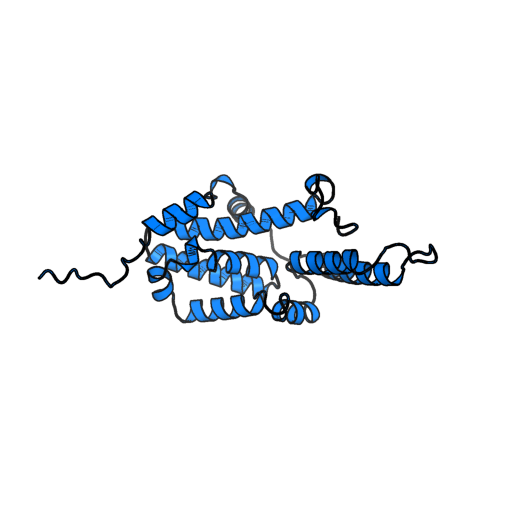. PRO A 1 128 ? 1.692 -5.416 -6.323 1.00 97.56 128 PRO A C 1
ATOM 1030 O O . PRO A 1 128 ? 1.073 -4.480 -6.833 1.00 97.56 128 PRO A O 1
ATOM 1033 N N . TYR A 1 129 ? 2.616 -5.214 -5.382 1.00 97.69 129 TYR A N 1
ATOM 1034 C CA . TYR A 1 129 ? 3.094 -3.872 -5.047 1.00 97.69 129 TYR A CA 1
ATOM 1035 C C . TYR A 1 129 ? 4.044 -3.367 -6.143 1.00 97.69 129 TYR A C 1
ATOM 1037 O O . TYR A 1 129 ? 5.174 -3.842 -6.264 1.00 97.69 129 TYR A O 1
ATOM 1045 N N . LEU A 1 130 ? 3.589 -2.392 -6.941 1.00 97.00 130 LEU A N 1
ATOM 1046 C CA . LEU A 1 130 ? 4.337 -1.876 -8.096 1.00 97.00 130 LEU A CA 1
ATOM 1047 C C . LEU A 1 130 ? 5.712 -1.304 -7.710 1.00 97.0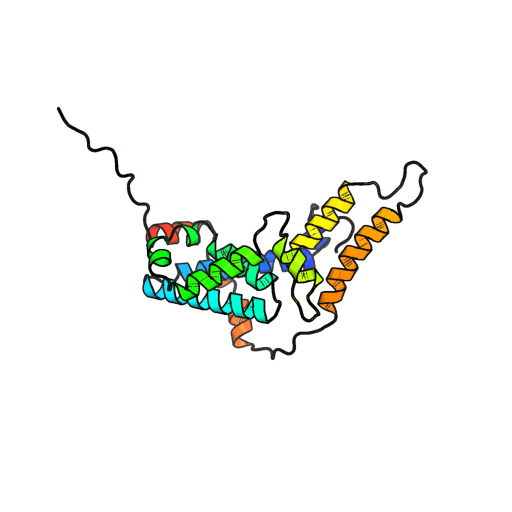0 130 LEU A C 1
ATOM 1049 O O . LEU A 1 130 ? 6.659 -1.432 -8.484 1.00 97.00 130 LEU A O 1
ATOM 1053 N N . GLY A 1 131 ? 5.842 -0.735 -6.505 1.00 96.06 131 GLY A N 1
ATOM 1054 C CA . GLY A 1 131 ? 7.095 -0.154 -6.018 1.00 96.06 131 GLY A CA 1
ATOM 1055 C C . GLY A 1 131 ? 8.281 -1.123 -6.047 1.00 96.06 131 GLY A C 1
ATOM 1056 O O . GLY A 1 131 ? 9.393 -0.684 -6.314 1.00 96.06 131 GLY A O 1
ATOM 1057 N N . LEU A 1 132 ? 8.051 -2.436 -5.889 1.00 95.75 132 LEU A N 1
ATOM 1058 C CA . LEU A 1 132 ? 9.100 -3.461 -6.014 1.00 95.75 132 LEU A CA 1
ATOM 1059 C C . LEU A 1 132 ? 9.774 -3.446 -7.380 1.00 95.75 132 LEU A C 1
ATOM 1061 O O . LEU A 1 132 ? 10.999 -3.472 -7.472 1.00 95.75 132 LEU A O 1
ATOM 1065 N N . TYR A 1 133 ? 8.958 -3.416 -8.431 1.00 96.56 133 TYR A N 1
ATOM 1066 C CA . TYR A 1 133 ? 9.430 -3.460 -9.807 1.00 96.56 133 TYR A CA 1
ATOM 1067 C C . TYR A 1 133 ? 10.038 -2.126 -10.220 1.00 96.56 133 TYR A C 1
ATOM 1069 O O . TYR A 1 133 ? 11.023 -2.112 -10.950 1.00 96.56 133 TYR A O 1
ATOM 1077 N N . LEU A 1 134 ? 9.495 -1.009 -9.722 1.00 96.62 134 LEU A N 1
ATOM 1078 C CA . LEU A 1 134 ? 10.089 0.311 -9.939 1.00 96.62 134 LEU A CA 1
ATOM 1079 C C . LEU A 1 134 ? 11.492 0.386 -9.329 1.00 96.62 134 LEU A C 1
ATOM 1081 O O . LEU A 1 134 ? 12.406 0.852 -9.999 1.00 96.62 134 LEU A O 1
ATOM 1085 N N . SER A 1 135 ? 11.690 -0.126 -8.109 1.00 94.81 135 SER A N 1
ATOM 1086 C CA . SER A 1 135 ? 13.018 -0.192 -7.487 1.00 94.81 135 SER A CA 1
ATOM 1087 C C . SER A 1 135 ? 13.995 -1.073 -8.271 1.00 94.81 135 SER A C 1
ATOM 1089 O O . SER A 1 135 ? 15.153 -0.692 -8.428 1.00 94.81 135 SER A O 1
ATOM 1091 N N . ASP A 1 136 ? 13.548 -2.216 -8.800 1.00 95.50 136 ASP A N 1
ATOM 1092 C CA . ASP A 1 136 ? 14.408 -3.089 -9.611 1.00 95.50 136 ASP A CA 1
ATOM 1093 C C . ASP A 1 136 ? 14.778 -2.447 -10.954 1.00 95.50 136 ASP A C 1
ATOM 1095 O O . ASP A 1 136 ? 15.935 -2.496 -11.371 1.00 95.50 136 ASP A O 1
ATOM 1099 N N . LEU A 1 137 ? 13.816 -1.802 -11.621 1.00 96.56 137 LEU A N 1
ATOM 1100 C CA . LEU A 1 137 ? 14.060 -1.060 -12.859 1.00 96.56 137 LEU A CA 1
ATOM 1101 C C . LEU A 1 137 ? 15.027 0.100 -12.629 1.00 96.56 137 LEU A C 1
ATOM 1103 O O . LEU A 1 137 ? 15.923 0.302 -13.445 1.00 96.56 137 LEU A O 1
ATOM 1107 N N . THR A 1 138 ? 14.882 0.816 -11.513 1.00 95.19 138 THR A N 1
ATOM 1108 C CA . THR A 1 138 ? 15.806 1.880 -11.114 1.00 95.19 138 THR A CA 1
ATOM 1109 C C . THR A 1 138 ? 17.219 1.345 -10.925 1.00 95.19 138 THR A C 1
ATOM 1111 O O . THR A 1 138 ? 18.155 1.881 -11.510 1.00 95.19 138 THR A O 1
ATOM 1114 N N . PHE A 1 139 ? 17.373 0.231 -10.204 1.00 94.62 139 PHE A N 1
ATOM 1115 C CA . PHE A 1 139 ? 18.677 -0.400 -10.014 1.00 94.62 139 PHE A CA 1
ATOM 1116 C C . PHE A 1 139 ? 19.326 -0.812 -11.346 1.00 94.62 139 PHE A C 1
ATOM 1118 O O . PHE A 1 139 ? 20.510 -0.565 -11.567 1.00 94.62 139 PHE A O 1
ATOM 1125 N N . ILE A 1 140 ? 18.555 -1.401 -12.267 1.00 95.06 140 ILE A N 1
ATOM 1126 C CA . ILE A 1 140 ? 19.060 -1.769 -13.598 1.00 95.06 140 ILE A CA 1
ATOM 1127 C C . ILE A 1 140 ? 19.488 -0.525 -14.381 1.00 95.06 140 ILE A C 1
ATOM 1129 O O . ILE A 1 140 ? 20.538 -0.545 -15.024 1.00 95.06 140 ILE A O 1
ATOM 1133 N N . GLU A 1 141 ? 18.689 0.543 -14.340 1.00 93.06 141 GLU A N 1
ATOM 1134 C CA . GLU A 1 141 ? 18.974 1.789 -15.051 1.00 93.06 141 GLU A CA 1
ATOM 1135 C C . GLU A 1 141 ? 20.293 2.424 -14.595 1.00 93.06 141 GLU A C 1
ATOM 1137 O O . GLU A 1 141 ? 21.084 2.834 -15.441 1.00 93.06 141 GLU A O 1
ATOM 1142 N N . GLU A 1 142 ? 20.549 2.426 -13.286 1.00 92.44 142 GLU A N 1
ATOM 1143 C CA . GLU A 1 142 ? 21.724 3.047 -12.663 1.00 92.44 142 GLU A CA 1
ATOM 1144 C C . GLU A 1 142 ? 22.986 2.170 -12.733 1.00 92.44 142 GLU A C 1
ATOM 1146 O O . GLU A 1 142 ? 24.100 2.685 -12.730 1.00 92.44 142 GLU A O 1
ATOM 1151 N N . SER A 1 143 ? 22.834 0.846 -12.833 1.00 92.56 143 SER A N 1
ATOM 1152 C CA . SER A 1 143 ? 23.962 -0.100 -12.804 1.00 92.56 143 SER A CA 1
ATOM 1153 C C . SER A 1 143 ? 24.825 -0.137 -14.073 1.00 92.56 143 SER A C 1
ATOM 1155 O O . SER A 1 143 ? 25.940 -0.656 -14.038 1.00 92.56 143 SER A O 1
ATOM 1157 N N . SER A 1 144 ? 24.319 0.337 -15.217 1.00 90.88 144 SER A N 1
ATOM 1158 C CA . SER A 1 144 ? 25.043 0.270 -16.496 1.00 90.88 144 SER A CA 1
ATOM 1159 C C . SER A 1 144 ? 24.521 1.273 -17.526 1.00 90.88 144 SER A C 1
ATOM 1161 O O . SER A 1 144 ? 23.368 1.696 -17.476 1.00 90.88 144 SER A O 1
ATOM 1163 N N . GLN A 1 145 ? 25.350 1.641 -18.505 1.00 91.56 145 GLN A N 1
ATOM 1164 C CA . GLN A 1 145 ? 24.946 2.529 -19.600 1.00 91.56 145 GLN A CA 1
ATOM 1165 C C . GLN A 1 145 ? 24.131 1.783 -20.672 1.00 91.56 145 GLN A C 1
ATOM 1167 O O . GLN A 1 145 ? 24.316 0.582 -20.901 1.00 91.56 145 GLN A O 1
ATOM 1172 N N . ASP A 1 146 ? 23.226 2.504 -21.344 1.00 90.81 146 ASP A N 1
ATOM 1173 C CA . ASP A 1 146 ? 22.447 1.970 -22.475 1.00 90.81 146 ASP A CA 1
ATOM 1174 C C . ASP A 1 146 ? 23.324 1.710 -23.709 1.00 90.81 146 ASP A C 1
ATOM 1176 O O . ASP A 1 146 ? 23.037 0.809 -24.498 1.00 90.81 146 ASP A O 1
ATOM 1180 N N . ILE A 1 147 ? 24.411 2.471 -23.845 1.00 92.88 147 ILE A N 1
ATOM 1181 C CA . ILE A 1 147 ? 25.429 2.316 -24.879 1.00 92.88 147 ILE A CA 1
ATOM 1182 C C . ILE A 1 147 ? 26.720 1.861 -24.198 1.00 92.88 147 ILE A C 1
ATOM 1184 O O . ILE A 1 147 ? 27.153 2.447 -23.214 1.00 92.88 147 ILE A O 1
ATOM 1188 N N . SER A 1 148 ? 27.309 0.784 -24.704 1.00 89.88 148 SER A N 1
ATOM 1189 C CA . SER A 1 148 ? 28.603 0.277 -24.246 1.00 89.88 148 SER A CA 1
ATOM 1190 C C . SER A 1 148 ? 29.755 1.178 -24.696 1.00 89.88 148 SER A C 1
ATOM 1192 O O . SER A 1 148 ? 29.617 1.962 -25.633 1.00 89.88 148 SER A O 1
ATOM 1194 N N . GLU A 1 149 ? 30.937 0.981 -24.114 1.00 89.62 149 GLU A N 1
ATOM 1195 C CA . GLU A 1 149 ? 32.176 1.674 -24.507 1.00 89.62 149 GLU A CA 1
ATOM 1196 C C . GLU A 1 149 ? 32.490 1.540 -26.008 1.00 89.62 149 GLU A C 1
ATOM 1198 O O . GLU A 1 149 ? 33.017 2.457 -26.633 1.00 89.62 149 GLU A O 1
ATOM 1203 N N . LYS A 1 150 ? 32.082 0.422 -26.625 1.00 92.06 150 LYS A N 1
ATOM 1204 C CA . LYS A 1 150 ? 32.222 0.159 -28.067 1.00 92.06 150 LYS A CA 1
ATOM 1205 C C . LYS A 1 150 ? 31.172 0.871 -28.932 1.00 92.06 150 LYS A C 1
ATOM 1207 O O . LYS A 1 150 ? 31.041 0.547 -30.108 1.00 92.06 150 LYS A O 1
ATOM 1212 N N . LYS A 1 151 ? 30.395 1.803 -28.367 1.00 93.12 151 LYS A N 1
ATOM 1213 C CA . LYS A 1 151 ? 29.271 2.505 -29.017 1.00 93.12 151 LYS A CA 1
ATOM 1214 C C . LYS A 1 151 ? 28.153 1.576 -29.520 1.00 93.12 151 LYS A C 1
ATOM 1216 O O . LYS A 1 151 ? 27.391 1.946 -30.408 1.00 93.12 151 LYS A O 1
ATOM 1221 N N . LEU A 1 152 ? 28.028 0.379 -28.940 1.00 95.06 152 LEU A N 1
ATOM 1222 C CA . LEU A 1 152 ? 26.962 -0.585 -29.249 1.00 95.06 152 LEU A CA 1
ATOM 1223 C C . LEU A 1 152 ? 25.876 -0.572 -28.171 1.00 95.06 152 LEU A C 1
ATOM 1225 O O . LEU A 1 152 ? 26.188 -0.388 -26.993 1.00 95.06 152 LEU A O 1
ATOM 1229 N N . IL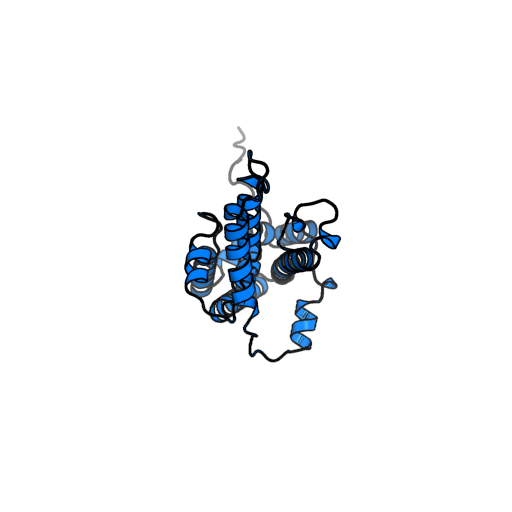E A 1 153 ? 24.629 -0.852 -28.555 1.00 96.06 153 ILE A N 1
ATOM 1230 C CA . ILE A 1 153 ? 23.496 -0.993 -27.628 1.00 96.06 153 ILE A CA 1
ATOM 1231 C C . ILE A 1 153 ? 23.757 -2.127 -26.627 1.00 96.06 153 ILE A C 1
ATOM 1233 O O . ILE A 1 153 ? 24.094 -3.254 -26.999 1.00 96.06 153 ILE A O 1
ATOM 1237 N N . ASN A 1 154 ? 23.535 -1.851 -25.344 1.00 94.88 154 ASN A N 1
ATOM 1238 C CA . ASN A 1 154 ? 23.646 -2.827 -24.269 1.00 94.88 154 ASN A CA 1
ATOM 1239 C C . ASN A 1 154 ? 22.394 -3.722 -24.196 1.00 94.88 154 ASN A C 1
ATOM 1241 O O . ASN A 1 154 ? 21.498 -3.535 -23.369 1.00 94.88 154 ASN A O 1
ATOM 1245 N N . PHE A 1 155 ? 22.338 -4.743 -25.054 1.00 95.62 155 PHE A N 1
ATOM 1246 C CA . PHE A 1 155 ? 21.232 -5.708 -25.070 1.00 95.62 155 PHE A CA 1
ATOM 1247 C C . PHE A 1 155 ? 21.080 -6.501 -23.765 1.00 95.62 155 PHE A C 1
ATOM 1249 O O . PHE A 1 155 ? 19.983 -6.979 -23.475 1.00 95.62 155 PHE A O 1
ATOM 1256 N N . SER A 1 156 ? 22.141 -6.634 -22.960 1.00 95.00 156 SER A N 1
ATOM 1257 C CA . SER A 1 156 ? 22.048 -7.276 -21.643 1.00 95.00 156 SER A CA 1
ATOM 1258 C C . SER A 1 156 ? 21.136 -6.472 -20.712 1.00 95.00 156 SER A C 1
ATOM 1260 O O . SER A 1 156 ? 20.142 -7.002 -20.209 1.00 95.00 156 SER A O 1
ATOM 1262 N N . LYS A 1 157 ? 21.384 -5.159 -20.599 1.00 95.00 157 LYS A N 1
ATOM 1263 C CA . LYS A 1 157 ? 20.545 -4.231 -19.826 1.00 95.00 157 LYS A CA 1
ATOM 1264 C C . LYS A 1 157 ? 19.097 -4.228 -20.326 1.00 95.00 157 LYS A C 1
ATOM 1266 O O . LYS A 1 157 ? 18.162 -4.309 -19.528 1.00 95.00 157 LYS A O 1
ATOM 1271 N N . MET A 1 158 ? 18.895 -4.211 -21.646 1.00 95.25 158 MET A N 1
ATOM 1272 C CA . MET A 1 158 ? 17.551 -4.226 -22.244 1.00 95.25 158 MET A CA 1
ATOM 1273 C C . MET A 1 158 ? 16.780 -5.516 -21.938 1.00 95.25 158 MET A C 1
ATOM 1275 O O . MET A 1 158 ? 15.585 -5.460 -21.632 1.00 95.25 158 MET A O 1
ATOM 1279 N N . ARG A 1 159 ? 17.451 -6.677 -21.951 1.00 96.25 159 ARG A N 1
ATOM 1280 C CA . ARG A 1 159 ? 16.848 -7.955 -21.543 1.00 96.25 159 ARG A CA 1
ATOM 1281 C C . ARG A 1 159 ? 16.431 -7.947 -20.074 1.00 96.25 159 ARG A C 1
ATOM 1283 O O . ARG A 1 159 ? 15.314 -8.361 -19.776 1.00 96.25 159 ARG A O 1
ATOM 1290 N N . MET A 1 160 ? 17.267 -7.417 -19.178 1.00 96.56 160 MET A N 1
ATOM 1291 C CA . MET A 1 160 ? 16.927 -7.302 -17.752 1.00 96.56 160 MET A CA 1
ATOM 1292 C C . MET A 1 160 ? 15.689 -6.419 -17.527 1.00 96.56 160 MET A C 1
ATOM 1294 O O . MET A 1 160 ? 14.757 -6.839 -16.843 1.00 96.56 160 MET A O 1
ATOM 1298 N N . LYS A 1 161 ? 15.619 -5.237 -18.164 1.00 95.81 161 LYS A N 1
ATOM 1299 C CA . LYS A 1 161 ? 14.434 -4.354 -18.102 1.00 95.81 161 LYS A CA 1
ATOM 1300 C C . LYS A 1 161 ? 13.176 -5.063 -18.618 1.00 95.81 161 LYS A C 1
ATOM 1302 O O . LYS A 1 161 ? 12.122 -5.018 -17.987 1.00 95.81 161 LYS A O 1
ATOM 1307 N N . THR A 1 162 ? 13.297 -5.750 -19.755 1.00 96.44 162 THR A N 1
ATOM 1308 C CA . THR A 1 162 ? 12.181 -6.461 -20.398 1.00 96.44 162 THR A CA 1
ATOM 1309 C C . THR A 1 162 ? 11.653 -7.595 -19.525 1.00 96.44 162 THR A C 1
ATOM 1311 O O . THR A 1 162 ? 10.440 -7.784 -19.451 1.00 96.44 162 THR A O 1
ATOM 1314 N N . HIS A 1 163 ? 12.531 -8.318 -18.826 1.00 96.12 163 HIS A N 1
ATOM 1315 C CA . HIS A 1 163 ? 12.133 -9.368 -17.891 1.00 96.12 163 HIS A CA 1
ATOM 1316 C C . HIS A 1 163 ? 11.232 -8.819 -16.773 1.00 96.12 163 HIS A C 1
ATOM 1318 O O . HIS A 1 163 ? 10.135 -9.332 -16.563 1.00 96.12 163 HIS A O 1
ATOM 1324 N N . ILE A 1 164 ? 11.625 -7.706 -16.143 1.00 96.62 164 ILE A N 1
ATOM 1325 C CA . ILE A 1 164 ? 10.820 -7.055 -15.097 1.00 96.62 164 ILE A CA 1
ATOM 1326 C C . ILE A 1 164 ? 9.463 -6.579 -15.632 1.00 96.62 164 ILE A C 1
ATOM 1328 O O . ILE A 1 164 ? 8.423 -6.822 -15.019 1.00 96.62 164 ILE A O 1
ATOM 1332 N N . ILE A 1 165 ? 9.446 -5.934 -16.801 1.00 96.69 165 ILE A N 1
ATOM 1333 C CA . ILE A 1 165 ? 8.201 -5.459 -17.423 1.00 96.69 165 ILE A CA 1
ATOM 1334 C C . ILE A 1 165 ? 7.282 -6.634 -17.783 1.00 96.69 165 ILE A C 1
ATOM 1336 O O . ILE A 1 165 ? 6.062 -6.523 -17.656 1.00 96.69 165 ILE A O 1
ATOM 1340 N N . SER A 1 166 ? 7.848 -7.765 -18.204 1.00 95.88 166 SER A N 1
ATOM 1341 C CA . SER A 1 166 ? 7.080 -8.964 -18.552 1.00 95.88 166 SER A CA 1
ATOM 1342 C C . SER A 1 166 ? 6.365 -9.551 -17.337 1.00 95.88 166 SER A C 1
ATOM 1344 O O . SER A 1 166 ? 5.198 -9.917 -17.455 1.00 95.88 166 SER A O 1
ATOM 1346 N N . GLU A 1 167 ? 6.993 -9.542 -16.158 1.00 94.69 167 GLU A N 1
ATOM 1347 C CA . GLU A 1 167 ? 6.334 -9.950 -14.909 1.00 94.69 167 GLU A CA 1
ATOM 1348 C C . GLU A 1 167 ? 5.167 -9.026 -14.534 1.00 94.69 167 GLU A C 1
ATOM 1350 O O . GLU A 1 167 ? 4.093 -9.500 -14.160 1.00 94.69 167 GLU A O 1
ATOM 1355 N N . VAL A 1 168 ? 5.319 -7.707 -14.699 1.00 95.81 168 VAL A N 1
ATOM 1356 C CA . VAL A 1 168 ? 4.206 -6.765 -14.478 1.00 95.81 168 VAL A CA 1
ATOM 1357 C C . VAL A 1 168 ? 3.055 -7.056 -15.446 1.00 95.81 168 VAL A C 1
ATOM 1359 O O . VAL A 1 168 ? 1.899 -7.142 -15.028 1.00 95.81 168 VAL A O 1
ATOM 1362 N N . ARG A 1 169 ? 3.361 -7.273 -16.732 1.00 96.00 169 ARG A N 1
ATOM 1363 C CA . ARG A 1 169 ? 2.357 -7.609 -17.754 1.00 96.00 169 ARG A CA 1
ATOM 1364 C C . ARG A 1 169 ? 1.676 -8.950 -17.486 1.00 96.00 169 ARG A C 1
ATOM 1366 O O . ARG A 1 169 ? 0.480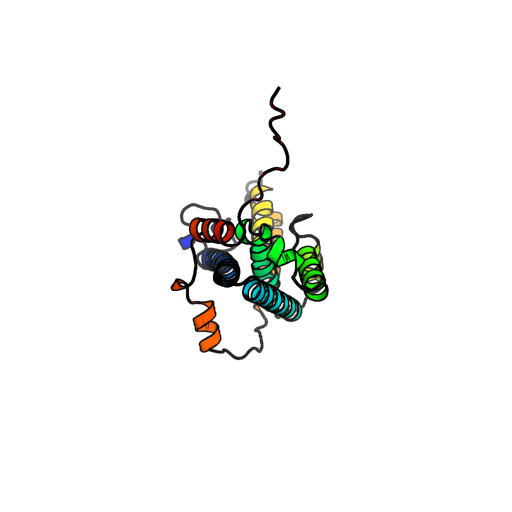 -9.070 -17.739 1.00 96.00 169 ARG A O 1
ATOM 1373 N N . ARG A 1 170 ? 2.400 -9.936 -16.945 1.00 95.69 170 ARG A N 1
ATOM 1374 C CA . ARG A 1 170 ? 1.846 -11.240 -16.553 1.00 95.69 170 ARG A CA 1
ATOM 1375 C C . ARG A 1 170 ? 0.712 -11.080 -15.547 1.00 95.69 170 ARG A C 1
ATOM 1377 O O . ARG A 1 170 ? -0.312 -11.732 -15.690 1.00 95.69 170 ARG A O 1
ATOM 1384 N N . PHE A 1 171 ? 0.841 -10.187 -14.569 1.00 96.31 171 PHE A N 1
ATOM 1385 C CA . PHE A 1 171 ? -0.233 -9.940 -13.601 1.00 96.31 171 PHE A CA 1
ATOM 1386 C C . PHE A 1 171 ? -1.395 -9.102 -14.143 1.00 96.31 171 PHE A C 1
ATOM 1388 O O . PHE A 1 171 ? -2.492 -9.156 -13.592 1.00 96.31 171 PHE A O 1
ATOM 1395 N N . GLN A 1 172 ? -1.189 -8.377 -15.243 1.00 95.69 172 GLN A N 1
ATOM 1396 C CA . GLN A 1 172 ? -2.230 -7.596 -15.918 1.00 95.69 172 GLN A CA 1
ATOM 1397 C C . GLN A 1 172 ? -3.072 -8.421 -16.905 1.00 95.69 172 GLN A C 1
ATOM 1399 O O . GLN A 1 172 ? -4.093 -7.928 -17.379 1.00 95.69 172 GLN A O 1
ATOM 1404 N N . SER A 1 173 ? -2.668 -9.653 -17.234 1.00 94.69 173 SER A N 1
ATOM 1405 C CA . SER A 1 173 ? -3.306 -10.444 -18.296 1.00 94.69 173 SER A CA 1
ATOM 1406 C C . SER A 1 173 ? -4.643 -11.078 -17.898 1.00 94.69 173 SER A C 1
ATOM 1408 O O . SER A 1 173 ? -5.474 -11.333 -18.769 1.00 94.69 173 SER A O 1
ATOM 1410 N N . THR A 1 174 ? -4.876 -11.309 -16.602 1.00 95.69 174 THR A N 1
ATOM 1411 C CA . THR A 1 174 ? -6.078 -11.994 -16.106 1.00 95.69 174 THR A CA 1
ATOM 1412 C C . THR A 1 174 ? -6.909 -11.065 -15.221 1.00 95.69 174 THR A C 1
ATOM 1414 O O . THR A 1 174 ? -6.425 -10.636 -14.170 1.00 95.69 174 THR A O 1
ATOM 1417 N N . PRO A 1 175 ? -8.174 -10.774 -15.580 1.00 95.69 175 PRO A N 1
ATOM 1418 C CA . PRO A 1 175 ? -9.036 -9.913 -14.781 1.00 95.69 175 PRO A CA 1
ATOM 1419 C C . PRO A 1 175 ? -9.580 -10.629 -13.539 1.00 95.69 175 PRO A C 1
ATOM 1421 O O . PRO A 1 175 ? -9.776 -11.847 -13.513 1.00 95.69 175 PRO A O 1
ATOM 1424 N N . PHE A 1 176 ? -9.917 -9.847 -12.515 1.00 96.50 176 PHE A N 1
ATOM 1425 C CA . PHE A 1 176 ? -10.673 -10.335 -11.365 1.00 96.50 176 PHE A CA 1
ATOM 1426 C C . PHE A 1 176 ? -12.143 -10.561 -11.733 1.00 96.50 176 PHE A C 1
ATOM 1428 O O . PHE A 1 176 ? -12.799 -9.678 -12.281 1.00 96.50 176 PHE A O 1
ATOM 1435 N N . LYS A 1 177 ? -12.702 -11.713 -11.345 1.00 95.88 177 LYS A N 1
ATOM 1436 C CA . LYS A 1 177 ? -14.137 -12.025 -11.493 1.00 95.88 177 LYS A CA 1
ATOM 1437 C C . LYS A 1 177 ? -14.958 -11.483 -10.314 1.00 95.88 177 LYS A C 1
ATOM 1439 O O . LYS A 1 177 ? -15.685 -12.224 -9.660 1.00 95.88 177 LYS A O 1
ATOM 1444 N N . ILE A 1 178 ? -14.808 -10.194 -10.015 1.00 95.81 178 ILE A N 1
ATOM 1445 C CA . ILE A 1 178 ? -15.514 -9.509 -8.922 1.00 95.81 178 ILE A CA 1
ATOM 1446 C C . ILE A 1 178 ? -16.512 -8.530 -9.535 1.00 95.81 178 ILE A C 1
ATOM 1448 O O . ILE A 1 178 ? -16.147 -7.701 -10.366 1.00 95.81 178 ILE A O 1
ATOM 1452 N N . LYS A 1 179 ? -17.783 -8.619 -9.130 1.00 96.94 179 LYS A N 1
ATOM 1453 C CA . LYS A 1 179 ? -18.813 -7.692 -9.609 1.00 96.94 179 LYS A CA 1
ATOM 1454 C C . LYS A 1 179 ? -18.571 -6.298 -9.039 1.00 96.94 179 LYS A C 1
ATOM 1456 O O . LYS A 1 179 ? -18.370 -6.136 -7.836 1.00 96.94 179 LYS A O 1
ATOM 1461 N N . HIS A 1 180 ? -18.642 -5.297 -9.907 1.00 95.69 180 HIS A N 1
ATOM 1462 C CA . HIS A 1 180 ? -18.571 -3.900 -9.505 1.00 95.69 180 HIS A CA 1
ATOM 1463 C C . HIS A 1 180 ? -19.747 -3.546 -8.583 1.00 95.69 180 HIS A C 1
ATOM 1465 O O . HIS A 1 180 ? -20.903 -3.818 -8.906 1.00 95.69 180 HIS A O 1
ATOM 1471 N N . ASN A 1 181 ? -19.449 -2.915 -7.445 1.00 97.75 181 ASN A N 1
ATOM 1472 C CA . ASN A 1 181 ? -20.452 -2.373 -6.536 1.00 97.75 181 ASN A CA 1
ATOM 1473 C C . ASN A 1 181 ? -20.287 -0.844 -6.460 1.00 97.75 181 ASN A C 1
ATOM 1475 O O . ASN A 1 181 ? -19.381 -0.373 -5.767 1.00 97.75 181 ASN A O 1
ATOM 1479 N N . PRO A 1 182 ? -21.167 -0.063 -7.120 1.00 97.56 182 PRO A N 1
ATOM 1480 C CA . PRO A 1 182 ? -21.028 1.389 -7.202 1.00 97.56 182 PRO A CA 1
ATOM 1481 C C . PRO A 1 182 ? -20.980 2.086 -5.842 1.00 97.56 182 PRO A C 1
ATOM 1483 O O . PRO A 1 182 ? -20.231 3.041 -5.672 1.00 97.56 182 PRO A O 1
ATOM 1486 N N . ARG A 1 183 ? -21.740 1.597 -4.851 1.00 97.75 183 ARG A N 1
ATOM 1487 C CA . ARG A 1 183 ? -21.786 2.206 -3.512 1.00 97.75 183 ARG A CA 1
ATOM 1488 C C . ARG A 1 183 ? -20.460 2.035 -2.779 1.00 97.75 183 ARG A C 1
ATOM 1490 O O . ARG A 1 183 ? -19.957 2.986 -2.188 1.00 97.75 183 ARG A O 1
ATOM 1497 N N . VAL A 1 184 ? -19.881 0.835 -2.851 1.00 96.31 184 VAL A N 1
ATOM 1498 C CA . VAL A 1 184 ? -18.572 0.546 -2.247 1.00 96.31 184 VAL A CA 1
ATOM 1499 C C . VAL A 1 184 ? -17.481 1.355 -2.943 1.00 96.31 184 VAL A C 1
ATOM 1501 O O . VAL A 1 184 ? -16.669 1.981 -2.269 1.00 96.31 184 VAL A O 1
ATOM 1504 N N . CYS A 1 185 ? -17.486 1.402 -4.276 1.00 96.25 185 CYS A N 1
ATOM 1505 C CA . CYS A 1 185 ? -16.513 2.180 -5.040 1.00 96.25 185 CYS A CA 1
ATOM 1506 C C . CYS A 1 185 ? -16.608 3.679 -4.733 1.00 96.25 185 CYS A C 1
ATOM 1508 O O . CYS A 1 185 ? -15.582 4.290 -4.449 1.00 96.25 185 CYS A O 1
ATOM 1510 N N . ALA A 1 186 ? -17.814 4.254 -4.705 1.00 96.56 186 ALA A N 1
ATOM 1511 C CA . ALA A 1 186 ? -18.018 5.658 -4.348 1.00 96.56 186 ALA A CA 1
ATOM 1512 C C . ALA A 1 186 ? -17.476 5.975 -2.947 1.00 96.56 186 ALA A C 1
ATOM 1514 O O . ALA A 1 186 ? -16.800 6.981 -2.759 1.00 96.56 186 ALA A O 1
ATOM 1515 N N . TYR A 1 187 ? -17.703 5.088 -1.977 1.00 96.25 187 TYR A N 1
ATOM 1516 C CA . TYR A 1 187 ? -17.149 5.231 -0.633 1.00 96.25 187 TYR A CA 1
ATOM 1517 C C . TYR A 1 187 ? -15.610 5.155 -0.616 1.00 96.25 187 TYR A C 1
ATOM 1519 O O . TYR A 1 187 ? -14.970 6.028 -0.035 1.00 96.25 187 TYR A O 1
ATOM 1527 N N . LEU A 1 188 ? -15.006 4.171 -1.294 1.00 96.25 188 LEU A N 1
ATOM 1528 C CA . LEU A 1 188 ? -13.546 3.995 -1.345 1.00 96.25 188 LEU A CA 1
ATOM 1529 C C . LEU A 1 188 ? -12.824 5.092 -2.147 1.00 96.25 188 LEU A C 1
ATOM 1531 O O . LEU A 1 188 ? -11.607 5.247 -2.021 1.00 96.25 188 LEU A O 1
ATOM 1535 N N . LEU A 1 189 ? -13.533 5.799 -3.026 1.00 95.38 189 LEU A N 1
ATOM 1536 C CA . LEU A 1 189 ? -12.995 6.866 -3.876 1.00 95.38 189 LEU A CA 1
ATOM 1537 C C . LEU A 1 189 ? -13.291 8.269 -3.327 1.00 95.38 189 LEU A C 1
ATOM 1539 O O . LEU A 1 189 ? -12.824 9.252 -3.896 1.00 95.38 189 LEU A O 1
ATOM 1543 N N . ASN A 1 190 ? -14.041 8.389 -2.228 1.00 95.62 190 ASN A N 1
ATOM 1544 C CA . ASN A 1 190 ? -14.419 9.688 -1.691 1.00 95.62 190 ASN A CA 1
ATOM 1545 C C . ASN A 1 190 ? -13.265 10.355 -0.920 1.00 95.62 190 ASN A C 1
ATOM 1547 O O . ASN A 1 190 ? -13.041 10.083 0.262 1.00 95.62 190 ASN A O 1
ATOM 1551 N N . LEU A 1 191 ? -12.576 11.281 -1.589 1.00 93.31 191 LEU A N 1
ATOM 1552 C CA . LEU A 1 191 ? -11.433 12.011 -1.037 1.00 93.31 191 LEU A CA 1
ATOM 1553 C C . LEU A 1 191 ? -11.811 13.050 0.028 1.00 93.31 191 LEU A C 1
ATOM 1555 O O . LEU A 1 191 ? -10.960 13.380 0.851 1.00 93.31 191 LEU A O 1
ATOM 1559 N N . SER A 1 192 ? -13.059 13.538 0.069 1.00 95.06 192 SER A N 1
ATOM 1560 C CA . SER A 1 192 ? -13.475 14.569 1.041 1.00 95.06 192 SER A CA 1
ATOM 1561 C C . SER A 1 192 ? -13.477 14.072 2.486 1.00 95.06 192 SER A C 1
ATOM 1563 O O . SER A 1 192 ? -13.533 14.860 3.425 1.00 95.06 192 SER A O 1
ATOM 1565 N N . ARG A 1 193 ? -13.406 12.750 2.665 1.00 92.88 193 ARG A N 1
ATOM 1566 C CA . ARG A 1 193 ? -13.348 12.091 3.966 1.00 92.88 193 ARG A CA 1
ATOM 1567 C C . ARG A 1 193 ? -11.943 12.034 4.544 1.00 92.88 193 ARG A C 1
ATOM 1569 O O . ARG A 1 193 ? -11.824 11.623 5.686 1.00 92.88 193 ARG A O 1
ATOM 1576 N N . LEU A 1 194 ? -10.900 12.333 3.768 1.00 97.00 194 LEU A N 1
ATOM 1577 C CA . LEU A 1 194 ? -9.515 12.102 4.172 1.00 97.00 194 LEU A CA 1
ATOM 1578 C C . LEU A 1 194 ? -8.988 13.264 5.016 1.00 97.00 194 LEU A C 1
ATOM 1580 O O . LEU A 1 194 ? -9.008 14.410 4.575 1.00 97.00 194 LEU A O 1
ATOM 1584 N N . LEU A 1 195 ? -8.458 12.949 6.195 1.00 96.88 195 LEU A N 1
ATOM 1585 C CA . LEU A 1 195 ? -7.753 13.917 7.032 1.00 96.88 195 LEU A CA 1
ATOM 1586 C C . LEU A 1 195 ? -6.341 14.166 6.490 1.00 96.88 195 LEU A C 1
ATOM 1588 O O . LEU A 1 195 ? -5.721 13.265 5.920 1.00 96.88 195 LEU A O 1
ATOM 1592 N N . SER A 1 196 ? -5.808 15.371 6.691 1.00 96.56 196 SER A N 1
ATOM 1593 C CA . SER A 1 196 ? -4.385 15.648 6.471 1.00 96.56 196 SER A CA 1
ATOM 1594 C C . SER A 1 196 ? -3.511 14.880 7.471 1.00 96.56 196 SER A C 1
ATOM 1596 O O . SER A 1 196 ? -3.996 14.362 8.480 1.00 96.56 196 SER A O 1
ATOM 1598 N N . GLU A 1 197 ? -2.210 14.791 7.202 1.00 93.94 197 GLU A N 1
ATOM 1599 C CA . GLU A 1 197 ? -1.267 14.120 8.105 1.00 93.94 197 GLU A CA 1
ATOM 1600 C C . GLU A 1 197 ? -1.218 14.795 9.486 1.00 93.94 197 GLU A C 1
ATOM 1602 O O . GLU A 1 197 ? -1.329 14.113 10.507 1.00 93.94 197 GLU A O 1
ATOM 1607 N N . ASP A 1 198 ? -1.193 16.131 9.519 1.00 95.75 198 ASP A N 1
ATOM 1608 C CA . ASP A 1 198 ? -1.235 16.913 10.760 1.00 95.75 198 ASP A CA 1
ATOM 1609 C C . ASP A 1 198 ? -2.537 16.695 11.537 1.00 95.75 198 ASP A C 1
ATOM 1611 O O . ASP A 1 198 ? -2.519 16.514 12.756 1.00 95.75 198 ASP A O 1
ATOM 1615 N N . GLN A 1 199 ? -3.675 16.651 10.834 1.00 97.75 199 GLN A N 1
ATOM 1616 C CA . GLN A 1 199 ? -4.971 16.351 11.445 1.00 97.75 199 GLN A CA 1
ATOM 1617 C C . GLN A 1 199 ? -4.992 14.938 12.036 1.00 97.75 199 GLN A C 1
ATOM 1619 O O . GLN A 1 199 ? -5.479 14.751 13.150 1.00 97.75 199 GLN A O 1
ATOM 1624 N N . CYS A 1 200 ? -4.436 13.950 11.326 1.00 98.00 200 CYS A N 1
ATOM 1625 C CA . CYS A 1 200 ? -4.346 12.576 11.817 1.00 98.00 200 CYS A CA 1
ATOM 1626 C C . CYS A 1 200 ? -3.517 12.503 13.104 1.00 98.00 200 CYS A C 1
ATOM 1628 O O . CYS A 1 200 ? -3.946 11.914 14.100 1.00 98.00 200 CYS A O 1
ATOM 1630 N N . TYR A 1 201 ? -2.336 13.119 13.109 1.00 97.06 201 TYR A N 1
ATOM 1631 C CA . TYR A 1 201 ? -1.458 13.058 14.269 1.00 97.06 201 TYR A CA 1
ATOM 1632 C C . TYR A 1 201 ? -2.024 13.846 15.461 1.00 97.06 201 TYR A C 1
ATOM 1634 O O . TYR A 1 201 ? -2.001 13.355 16.594 1.00 97.06 201 TYR A O 1
ATOM 1642 N N . GLY A 1 202 ? -2.612 15.019 15.208 1.00 97.94 202 GLY A N 1
ATOM 1643 C CA . GLY A 1 202 ? -3.307 15.817 16.218 1.00 97.94 202 GLY A CA 1
ATOM 1644 C C . GLY A 1 202 ? -4.471 15.061 16.864 1.00 97.94 202 GLY A C 1
ATOM 1645 O O . GLY A 1 202 ? -4.539 14.966 18.090 1.00 97.94 202 GLY A O 1
ATOM 1646 N N . LEU A 1 203 ? -5.338 14.441 16.057 1.00 97.88 203 LEU A N 1
ATOM 1647 C CA . L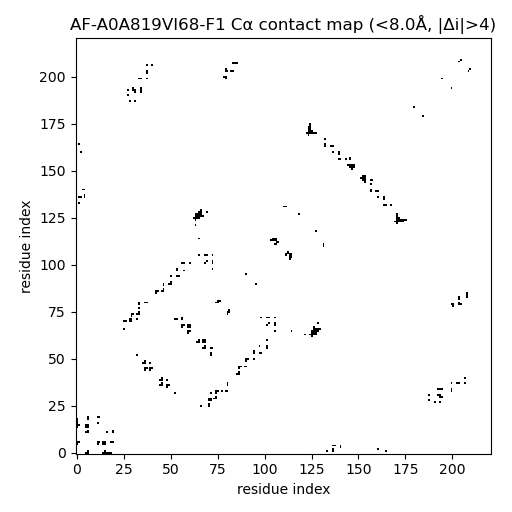EU A 1 203 ? -6.460 13.645 16.557 1.00 97.88 203 LEU A CA 1
ATOM 1648 C C . LEU A 1 203 ? -5.983 12.408 17.333 1.00 97.88 203 LEU A C 1
ATOM 1650 O O . LEU A 1 203 ? -6.521 12.097 18.392 1.00 97.88 203 LEU A O 1
ATOM 1654 N N . SER A 1 204 ? -4.918 11.742 16.879 1.00 98.38 204 SER A N 1
ATOM 1655 C CA . SER A 1 204 ? -4.304 10.635 17.624 1.00 98.38 204 SER A CA 1
ATOM 1656 C C . SER A 1 204 ? -3.866 11.053 19.031 1.00 98.38 204 SER A C 1
ATOM 1658 O O . SER A 1 204 ? -4.107 10.323 19.995 1.00 98.38 204 SER A O 1
ATOM 1660 N N . LEU A 1 205 ? -3.241 12.228 19.172 1.00 97.62 205 LEU A N 1
ATOM 1661 C CA . LEU A 1 205 ? -2.830 12.768 20.472 1.00 97.62 205 LEU A CA 1
ATOM 1662 C C . LEU A 1 205 ? -4.020 13.096 21.374 1.00 97.62 205 LEU A C 1
ATOM 1664 O O . LEU A 1 205 ? -3.926 12.884 22.578 1.00 97.62 205 LEU A O 1
ATOM 1668 N N . GLN A 1 206 ? -5.125 13.584 20.810 1.00 97.19 206 GLN A N 1
ATOM 1669 C CA . GLN A 1 206 ? -6.351 13.841 21.569 1.00 97.19 206 GLN A CA 1
ATOM 1670 C C . GLN A 1 206 ? -6.998 12.540 22.061 1.00 97.19 206 GLN A C 1
ATOM 1672 O O . GLN A 1 206 ? -7.432 12.465 23.208 1.00 97.19 206 GLN A O 1
ATOM 1677 N N . LEU A 1 207 ? -7.036 11.506 21.214 1.00 97.56 207 LEU A N 1
ATOM 1678 C CA . LEU A 1 207 ? -7.637 10.210 21.545 1.00 97.56 207 LEU A CA 1
ATOM 1679 C C . LEU A 1 207 ? -6.831 9.437 22.591 1.00 97.56 207 LEU A C 1
ATOM 1681 O O . LEU A 1 207 ? -7.412 8.797 23.466 1.00 97.56 207 LEU A O 1
ATOM 1685 N N . GLU A 1 208 ? -5.502 9.462 22.482 1.00 96.94 208 GLU A N 1
ATOM 1686 C CA . GLU A 1 208 ? -4.589 8.851 23.449 1.00 96.94 208 GLU A CA 1
ATOM 1687 C C . GLU A 1 208 ? -3.395 9.787 23.710 1.00 96.94 208 GLU A C 1
ATOM 1689 O O . GLU A 1 208 ? -2.383 9.722 22.991 1.00 96.94 208 GLU A O 1
ATOM 1694 N N . PRO A 1 209 ? -3.485 10.663 24.732 1.00 95.62 209 PRO A N 1
ATOM 1695 C CA . PRO A 1 209 ? -2.412 11.582 25.100 1.00 95.62 209 PRO A CA 1
ATOM 1696 C C . PRO A 1 209 ? -1.106 10.863 25.439 1.00 95.62 209 PRO A C 1
ATOM 1698 O O . PRO A 1 209 ? -1.089 9.701 25.851 1.00 95.62 209 PRO A O 1
ATOM 1701 N N . ARG A 1 210 ? 0.026 11.556 25.268 1.00 91.75 210 ARG A N 1
ATOM 1702 C CA . ARG A 1 210 ? 1.323 11.027 25.713 1.00 91.75 210 ARG A CA 1
ATOM 1703 C C . ARG A 1 210 ? 1.301 10.886 27.233 1.00 91.75 210 ARG A C 1
ATOM 1705 O O . ARG A 1 210 ? 0.977 11.842 27.930 1.00 91.75 210 ARG A O 1
ATOM 1712 N N . GLN A 1 211 ? 1.676 9.715 27.736 1.00 81.81 211 GLN A N 1
ATOM 1713 C CA . GLN A 1 211 ? 1.872 9.544 29.170 1.00 81.81 211 GLN A CA 1
ATOM 1714 C C . GLN A 1 211 ? 3.074 10.393 29.622 1.00 81.81 211 GLN A C 1
ATOM 1716 O O . GLN A 1 211 ? 4.094 10.411 28.920 1.00 81.81 211 GLN A O 1
ATOM 1721 N N . PRO A 1 212 ? 2.983 11.100 30.762 1.00 73.56 212 PRO A N 1
ATOM 1722 C CA . PRO A 1 212 ? 4.143 11.735 31.373 1.00 73.56 212 PRO A CA 1
ATOM 1723 C C . PRO A 1 212 ? 5.218 10.677 31.639 1.00 73.56 212 PRO A C 1
ATOM 1725 O O . PRO A 1 212 ? 4.901 9.570 32.076 1.00 73.56 212 PRO A O 1
ATOM 1728 N N . ARG A 1 213 ? 6.492 10.997 31.381 1.00 61.75 213 ARG A N 1
ATOM 1729 C CA . ARG A 1 213 ? 7.592 10.121 31.805 1.00 61.75 213 ARG A CA 1
ATOM 1730 C C . ARG A 1 213 ? 7.516 9.980 33.327 1.00 61.75 213 ARG A C 1
ATOM 1732 O O . ARG A 1 213 ? 7.573 10.983 34.032 1.00 61.75 213 ARG A O 1
ATOM 1739 N N . ALA A 1 214 ? 7.385 8.753 33.825 1.00 59.53 214 ALA A N 1
ATOM 1740 C CA . ALA A 1 214 ? 7.529 8.475 35.246 1.00 59.53 214 ALA A CA 1
ATOM 1741 C C . ALA A 1 214 ? 8.983 8.774 35.645 1.00 59.53 214 ALA A C 1
ATOM 1743 O O . ALA A 1 214 ? 9.885 8.016 35.299 1.00 59.53 214 ALA A O 1
ATOM 1744 N N . GLY A 1 215 ? 9.208 9.915 36.299 1.00 56.00 215 GLY A N 1
ATOM 1745 C CA . GLY A 1 215 ? 10.516 10.295 36.828 1.00 56.00 215 GLY A CA 1
ATOM 1746 C C . GLY A 1 215 ? 10.841 11.774 36.672 1.00 56.00 215 GLY A C 1
ATOM 1747 O O . GLY A 1 215 ? 11.647 12.115 35.819 1.00 56.00 215 GLY A O 1
ATOM 1748 N N . VAL A 1 216 ? 10.219 12.619 37.501 1.00 50.38 216 VAL A N 1
ATOM 1749 C CA . VAL A 1 216 ? 10.908 13.568 38.399 1.00 50.38 216 VAL A CA 1
ATOM 1750 C C . VAL A 1 216 ? 9.956 13.790 39.579 1.00 50.38 216 VAL A C 1
ATOM 1752 O O . VAL A 1 216 ? 9.169 14.731 39.610 1.00 50.38 216 VAL A O 1
ATOM 1755 N N . THR A 1 217 ? 9.962 12.876 40.548 1.00 43.59 217 THR A N 1
ATOM 1756 C CA . THR A 1 217 ? 9.573 13.255 41.908 1.00 43.59 217 THR A CA 1
ATOM 1757 C C . THR A 1 217 ? 10.652 14.212 42.393 1.00 43.59 217 THR A C 1
ATOM 1759 O O . THR A 1 217 ? 11.765 13.778 42.686 1.00 43.59 217 THR A O 1
ATOM 1762 N N . ASN A 1 218 ? 10.341 15.508 42.418 1.00 44.09 218 ASN A N 1
ATOM 1763 C CA . ASN A 1 218 ? 11.090 16.472 43.213 1.00 44.09 218 ASN A CA 1
ATOM 1764 C C . ASN A 1 218 ? 11.041 15.983 44.664 1.00 44.09 218 ASN A C 1
ATOM 1766 O O . ASN A 1 218 ? 10.043 16.173 45.358 1.00 44.09 218 ASN A O 1
ATOM 1770 N N . LEU A 1 219 ? 12.102 15.307 45.099 1.00 44.03 219 LEU A N 1
ATOM 1771 C CA . LEU A 1 219 ? 12.432 15.202 46.510 1.00 44.03 219 LEU A CA 1
ATOM 1772 C C . LEU A 1 219 ? 12.842 16.610 46.937 1.00 44.03 219 LEU A C 1
ATOM 1774 O O . LEU A 1 219 ? 13.975 17.028 46.717 1.00 44.03 219 LEU A O 1
ATOM 1778 N N . GLY A 1 220 ? 11.869 17.360 47.449 1.00 48.81 220 GLY A N 1
ATOM 1779 C CA . GLY A 1 220 ? 12.148 18.551 48.231 1.00 48.81 220 GLY A CA 1
ATOM 1780 C C . GLY A 1 220 ? 12.890 18.130 49.494 1.00 48.81 220 GLY A C 1
ATOM 1781 O O . GLY A 1 220 ? 12.384 17.307 50.259 1.00 48.81 220 GLY A O 1
ATOM 1782 N N . VAL A 1 221 ? 14.085 18.684 49.662 1.00 43.66 221 VAL A N 1
ATOM 1783 C CA . VAL A 1 221 ? 14.738 18.904 50.952 1.00 43.66 221 VAL A CA 1
ATOM 1784 C C . VAL A 1 221 ? 14.898 20.408 51.081 1.00 43.66 221 VAL A C 1
ATOM 1786 O O . VAL A 1 221 ? 15.307 21.020 50.067 1.00 43.66 221 VAL A O 1
#